Protein AF-A0ABD2Q684-F1 (afdb_monomer)

Organism: NCBI:txid1844966

Radius of gyration: 18.43 Å; Cα contacts (8 Å, |Δi|>4): 259; chains: 1; bounding box: 39×64×50 Å

Sequence (211 aa):
MNNAVFLYSDKLNGLIRTACQRSLEFHFPEFEEQMNAIQLSMIKLCSSRLSKPAGKPIPGDIFISKHSNLVDLTPGFDFINVIFHVVVDEESPDSWTKMTSLNCSIPPYLMNALHVILRLCFQYNITTISLPLFLTSGFHSKKMDSTTRLKKAEMIIKAIKGILTELTTWKGEVLNTIQFLVPSEMDTEELKELSSLVPKCFQIISHCPFD

Foldseek 3Di:
DAEEEEDADPVCLVVVLVLQVVDPDPPDDHPVVQVVVVQVVQQVVVVVPPDDDHSDDDALDKDKDAGAWSCPSDPPDTGHGMYIYGDFDPPDCPGLQNDALVRDDDDPSNLNSLLVVVVVCQVVLVQEYEYALQSHDPPVPPPHDLSRSLSSNLNSLLSNLVSVVVVCVPPHDRHHYYHHDDDPPDDPVSVVSSVVSNCVNNDDPPPDDDD

Nearest PDB structures (foldseek):
  2fiq-assembly3_A  TM=4.735E-01  e=4.376E-01  Escherichia coli O157:H7
  8xks-assembly1_D  TM=4.992E-01  e=7.973E-01  Chlamydomonas reinhardtii
  1xlm-assembly1_A  TM=6.422E-01  e=2.211E+00  Arthrobacter sp. NRRL B3728
  4cr3-assembly1_J  TM=5.278E-01  e=1.638E+00  Saccharomyces cerevisiae
  6pdw-assembly1_C  TM=3.693E-01  e=6.911E+00  Thermochaetoides thermophila

Mean predicted aligned error: 10.44 Å

InterPro domains:
  IPR019311 Ferry endosomal RAB5 effector complex subunit 3 [PF10154] (18-205)
  IPR019311 Ferry endosomal RAB5 effector complex subunit 3 [PTHR16525] (17-205)

Structure (mmCIF, N/CA/C/O backbone):
data_AF-A0ABD2Q684-F1
#
_entry.id   AF-A0ABD2Q684-F1
#
loop_
_atom_site.group_PDB
_atom_site.id
_atom_site.type_symbol
_atom_site.label_atom_id
_atom_site.label_alt_id
_atom_site.label_comp_id
_atom_site.label_asym_id
_atom_site.label_entity_id
_atom_site.label_seq_id
_atom_site.pdbx_PDB_ins_code
_atom_site.Cartn_x
_atom_site.Cartn_y
_atom_site.Cartn_z
_atom_site.occupancy
_atom_site.B_iso_or_equiv
_atom_site.auth_seq_id
_atom_site.auth_comp_id
_atom_site.auth_asym_id
_atom_site.auth_atom_id
_atom_site.pdbx_PDB_model_num
ATOM 1 N N . MET A 1 1 ? -16.477 -7.176 7.453 1.00 40.00 1 MET A N 1
ATOM 2 C CA . MET A 1 1 ? -15.514 -6.064 7.312 1.00 40.00 1 MET A CA 1
ATOM 3 C C . MET A 1 1 ? -14.678 -6.384 6.094 1.00 40.00 1 MET A C 1
ATOM 5 O O . MET A 1 1 ? -14.197 -7.501 6.024 1.00 40.00 1 MET A O 1
ATOM 9 N N . ASN A 1 2 ? -14.607 -5.487 5.111 1.00 40.16 2 ASN A N 1
ATOM 10 C CA . ASN A 1 2 ? -13.838 -5.729 3.891 1.00 40.16 2 ASN A CA 1
ATOM 11 C C . ASN A 1 2 ? -12.432 -5.175 4.116 1.00 40.16 2 ASN A C 1
ATOM 13 O O . ASN A 1 2 ? -12.261 -3.954 4.111 1.00 40.16 2 ASN A O 1
ATOM 17 N N . ASN A 1 3 ? -11.464 -6.063 4.333 1.00 41.94 3 ASN A N 1
ATOM 18 C CA . ASN A 1 3 ? -10.080 -5.683 4.598 1.00 41.94 3 ASN A CA 1
ATOM 19 C C . ASN A 1 3 ? -9.223 -5.965 3.362 1.00 41.94 3 ASN A C 1
ATOM 21 O O . ASN A 1 3 ? -9.291 -7.058 2.784 1.00 41.94 3 ASN A O 1
ATOM 25 N N . ALA A 1 4 ? -8.432 -4.972 2.955 1.00 45.38 4 ALA A N 1
ATOM 26 C CA . ALA A 1 4 ? -7.503 -5.102 1.845 1.00 45.38 4 ALA A CA 1
ATOM 27 C C . ALA A 1 4 ? -6.057 -4.902 2.283 1.00 45.38 4 ALA A C 1
ATOM 29 O O . ALA A 1 4 ? -5.767 -4.000 3.062 1.00 45.38 4 ALA A O 1
ATOM 30 N N . VAL A 1 5 ? -5.145 -5.700 1.738 1.00 52.84 5 VAL A N 1
ATOM 31 C CA . VAL A 1 5 ? -3.709 -5.517 1.966 1.00 52.84 5 VAL A CA 1
ATOM 32 C C . VAL A 1 5 ? -3.027 -5.164 0.653 1.00 52.84 5 VAL A C 1
ATOM 34 O O . VAL A 1 5 ? -3.246 -5.797 -0.381 1.00 52.84 5 VAL A O 1
ATOM 37 N N . PHE A 1 6 ? -2.207 -4.121 0.691 1.00 52.91 6 PHE A N 1
ATOM 38 C CA . PHE A 1 6 ? -1.301 -3.771 -0.391 1.00 52.91 6 PHE A CA 1
ATOM 39 C C . PHE A 1 6 ? -0.076 -4.658 -0.297 1.00 52.91 6 PHE A C 1
ATOM 41 O O . PHE A 1 6 ? 0.690 -4.541 0.662 1.00 52.91 6 PHE A O 1
ATOM 48 N N . LEU A 1 7 ? 0.121 -5.534 -1.276 1.00 52.44 7 LEU A N 1
ATOM 49 C CA . LEU A 1 7 ? 1.262 -6.424 -1.266 1.00 52.44 7 LEU A CA 1
ATOM 50 C C . LEU A 1 7 ? 2.274 -6.063 -2.333 1.00 52.44 7 LEU A C 1
ATOM 52 O O . LEU A 1 7 ? 2.005 -5.876 -3.518 1.00 52.44 7 LEU A O 1
ATOM 56 N N . TYR A 1 8 ? 3.471 -5.948 -1.793 1.00 45.12 8 TYR A N 1
ATOM 57 C CA . TYR A 1 8 ? 4.713 -5.681 -2.446 1.00 45.12 8 TYR A CA 1
ATOM 58 C C . TYR A 1 8 ? 5.508 -6.999 -2.342 1.00 45.12 8 TYR A C 1
ATOM 60 O O . TYR A 1 8 ? 5.677 -7.505 -1.233 1.00 45.12 8 TYR A O 1
ATOM 68 N N . SER A 1 9 ? 6.051 -7.499 -3.462 1.00 47.34 9 SER A N 1
ATOM 69 C CA . SER A 1 9 ? 7.039 -8.601 -3.596 1.00 47.34 9 SER A CA 1
ATOM 70 C C . SER A 1 9 ? 6.558 -10.018 -3.925 1.00 47.34 9 SER A C 1
ATOM 72 O O . SER A 1 9 ? 5.691 -10.581 -3.260 1.00 47.34 9 SER A O 1
ATOM 74 N N . ASP A 1 10 ? 7.339 -10.667 -4.798 1.00 41.97 10 ASP A N 1
ATOM 75 C CA . ASP A 1 10 ? 7.359 -12.1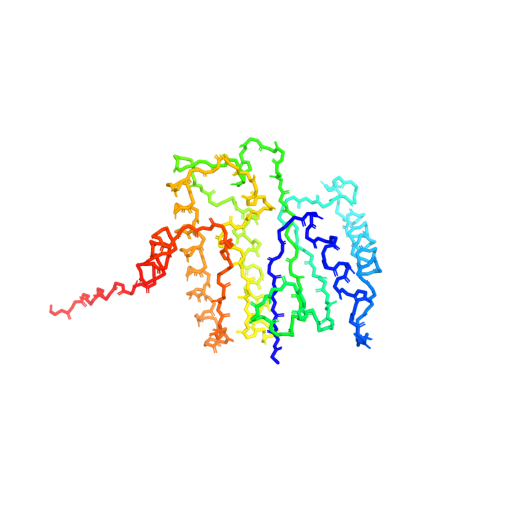11 -5.073 1.00 41.97 10 ASP A CA 1
ATOM 76 C C . ASP A 1 10 ? 7.546 -13.007 -3.836 1.00 41.97 10 ASP A C 1
ATOM 78 O O . ASP A 1 10 ? 7.055 -14.135 -3.814 1.00 41.97 10 ASP A O 1
ATOM 82 N N . LYS A 1 11 ? 8.230 -12.544 -2.778 1.00 42.19 11 LYS A N 1
ATOM 83 C CA . LYS A 1 11 ? 8.486 -13.376 -1.583 1.00 42.19 11 LYS A CA 1
ATOM 84 C C . LYS A 1 11 ? 7.237 -13.630 -0.747 1.00 42.19 11 LYS A C 1
ATOM 86 O O . LYS A 1 11 ? 7.104 -14.692 -0.141 1.00 42.19 11 LYS A O 1
ATOM 91 N N . LEU A 1 12 ? 6.319 -12.669 -0.718 1.00 49.62 12 LEU A N 1
ATOM 92 C CA . LEU A 1 12 ? 5.111 -12.774 0.088 1.00 49.62 12 LEU A CA 1
ATOM 93 C C . LEU A 1 12 ? 4.040 -13.626 -0.601 1.00 49.62 12 LEU A C 1
ATOM 95 O O . LEU A 1 12 ? 3.233 -14.240 0.087 1.00 49.62 12 LEU A O 1
ATOM 99 N N . ASN A 1 13 ? 4.104 -13.781 -1.929 1.00 58.38 13 ASN A N 1
ATOM 100 C CA . ASN A 1 13 ? 3.269 -14.733 -2.667 1.00 58.38 13 ASN A CA 1
ATOM 101 C C . ASN A 1 13 ? 3.421 -16.168 -2.137 1.00 58.38 13 ASN A C 1
ATOM 103 O O . ASN A 1 13 ? 2.433 -16.892 -2.047 1.00 58.38 13 ASN A O 1
ATOM 107 N N . GLY A 1 14 ? 4.626 -16.567 -1.709 1.00 57.75 14 GLY A N 1
ATOM 108 C CA . GLY A 1 14 ? 4.850 -17.872 -1.078 1.00 57.75 14 GLY A CA 1
ATOM 109 C C . GLY A 1 14 ? 4.166 -18.013 0.288 1.00 57.75 14 GLY A C 1
ATOM 110 O O . GLY A 1 14 ? 3.596 -19.063 0.596 1.00 57.75 14 GLY A O 1
ATOM 111 N N . LEU A 1 15 ? 4.164 -16.947 1.091 1.00 62.00 15 LEU A N 1
ATOM 112 C CA . LEU A 1 15 ? 3.477 -16.918 2.384 1.00 62.00 15 LEU A CA 1
ATOM 113 C C . LEU A 1 15 ? 1.955 -16.905 2.205 1.00 62.00 15 LEU A C 1
ATOM 115 O O . LEU A 1 15 ? 1.277 -17.696 2.852 1.00 62.00 15 LEU A O 1
ATOM 119 N N . ILE A 1 16 ? 1.429 -16.101 1.273 1.00 64.44 16 ILE A N 1
ATOM 120 C CA . ILE A 1 16 ? 0.005 -16.102 0.897 1.00 64.44 16 ILE A CA 1
ATOM 121 C C . ILE A 1 16 ? -0.409 -17.494 0.441 1.00 64.44 16 ILE A C 1
ATOM 123 O O . ILE A 1 16 ? -1.380 -18.028 0.955 1.00 64.44 16 ILE A O 1
ATOM 127 N N . ARG A 1 17 ? 0.363 -18.124 -0.452 1.00 64.12 17 ARG A N 1
ATOM 128 C CA . ARG A 1 17 ? 0.103 -19.492 -0.914 1.00 64.12 17 ARG A CA 1
ATOM 129 C C . ARG A 1 17 ? 0.016 -20.477 0.250 1.00 64.12 17 ARG A C 1
ATOM 131 O O . ARG A 1 17 ? -0.923 -21.264 0.313 1.00 64.12 17 ARG A O 1
ATOM 138 N N . THR A 1 18 ? 0.962 -20.401 1.183 1.00 65.25 18 THR A N 1
ATOM 139 C CA . THR A 1 18 ? 0.997 -21.273 2.366 1.00 65.25 18 THR A CA 1
ATOM 140 C C . THR A 1 18 ? -0.195 -21.015 3.294 1.00 65.25 18 THR A C 1
ATOM 142 O O . THR A 1 18 ? -0.792 -21.958 3.806 1.00 65.25 18 THR A O 1
ATOM 145 N N . ALA A 1 19 ? -0.574 -19.752 3.495 1.00 65.94 19 ALA A N 1
ATOM 146 C CA . ALA A 1 19 ? -1.707 -19.369 4.332 1.00 65.94 19 ALA A CA 1
ATOM 147 C C . ALA A 1 19 ? -3.058 -19.742 3.695 1.00 65.94 19 ALA A C 1
ATOM 149 O O . ALA A 1 19 ? -3.935 -20.251 4.388 1.00 65.94 19 ALA A O 1
ATOM 150 N N . CYS A 1 20 ? -3.214 -19.583 2.376 1.00 63.44 20 CYS A N 1
ATOM 151 C CA . CYS A 1 20 ? -4.396 -20.028 1.634 1.00 63.44 20 CYS A CA 1
ATOM 152 C C . CYS A 1 20 ? -4.616 -21.539 1.770 1.00 63.44 20 CYS A C 1
ATOM 154 O O . CYS A 1 20 ? -5.744 -21.967 1.978 1.00 63.44 20 CYS A O 1
ATOM 156 N N . GLN A 1 21 ? -3.547 -22.342 1.710 1.00 65.94 21 GLN A N 1
ATOM 157 C CA . GLN A 1 21 ? -3.618 -23.804 1.866 1.00 65.94 21 GLN A CA 1
ATOM 158 C C . GLN A 1 21 ? -4.034 -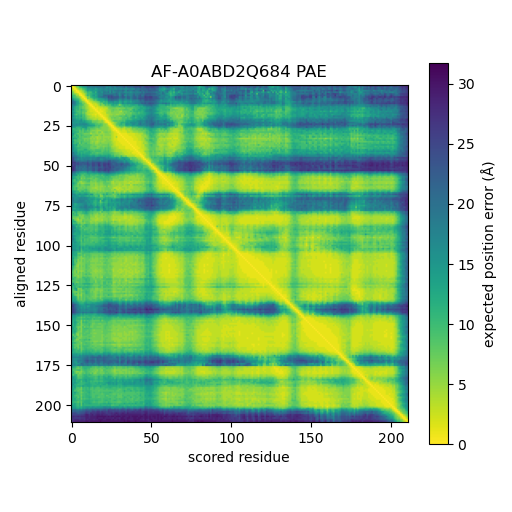24.258 3.272 1.00 65.94 21 GLN A C 1
ATOM 160 O O . GLN A 1 21 ? -4.450 -25.400 3.450 1.00 65.94 21 GLN A O 1
ATOM 165 N N . ARG A 1 22 ? -3.902 -23.386 4.277 1.00 64.12 22 ARG A N 1
ATOM 166 C CA . ARG A 1 22 ? -4.313 -23.655 5.662 1.00 64.12 22 ARG A CA 1
ATOM 167 C C . ARG A 1 22 ? -5.744 -23.210 5.958 1.00 64.12 22 ARG A C 1
ATOM 169 O O . ARG A 1 22 ? -6.281 -23.588 6.997 1.00 64.12 22 ARG A O 1
ATOM 176 N N . SER A 1 23 ? -6.352 -22.411 5.079 1.00 62.97 23 SER A N 1
ATOM 177 C CA . SER A 1 23 ? -7.737 -21.978 5.240 1.00 62.97 23 SER A CA 1
ATOM 178 C C . SER A 1 23 ? -8.685 -23.138 4.938 1.00 62.97 23 SER A C 1
ATOM 180 O O . SER A 1 23 ? -8.512 -23.858 3.959 1.00 62.97 23 SER A O 1
ATOM 182 N N . LEU A 1 24 ? -9.692 -23.325 5.791 1.00 60.25 24 LEU A N 1
ATOM 183 C CA . LEU A 1 24 ? -10.722 -24.360 5.630 1.00 60.25 24 LEU A CA 1
ATOM 184 C C . LEU A 1 24 ? -11.945 -23.855 4.848 1.00 60.25 24 LEU A C 1
ATOM 186 O O . LEU A 1 24 ? -12.899 -24.602 4.639 1.00 60.25 24 LEU A O 1
ATOM 190 N N . GLU A 1 25 ? -11.938 -22.586 4.442 1.00 59.00 25 GLU A N 1
ATOM 191 C CA . GLU A 1 25 ? -13.067 -21.919 3.809 1.00 59.00 25 GLU A CA 1
ATOM 192 C C . GLU A 1 25 ? -12.672 -21.448 2.404 1.00 59.00 25 GLU A C 1
ATOM 194 O O . GLU A 1 25 ? -11.780 -20.617 2.242 1.00 59.00 25 GLU A O 1
ATOM 199 N N . PHE A 1 26 ? -13.336 -21.986 1.378 1.00 63.12 26 PHE A N 1
ATOM 200 C CA . PHE A 1 26 ? -12.992 -21.771 -0.030 1.00 63.12 26 PHE A CA 1
ATOM 201 C C . PHE A 1 26 ? -14.113 -21.016 -0.761 1.00 63.12 26 PHE A C 1
ATOM 203 O O . PHE A 1 26 ? -14.843 -21.599 -1.559 1.00 63.12 26 PHE A O 1
ATOM 210 N N . HIS A 1 27 ? -14.279 -19.712 -0.501 1.00 70.06 27 HIS A N 1
ATOM 211 C CA . HIS A 1 27 ? -15.226 -18.891 -1.287 1.00 70.06 27 HIS A CA 1
ATOM 212 C C . HIS A 1 27 ? -14.626 -18.372 -2.598 1.00 70.06 27 HIS A C 1
ATOM 214 O O . HIS A 1 27 ? -15.355 -17.868 -3.454 1.00 70.06 27 HIS A O 1
ATOM 220 N N . PHE A 1 28 ? -13.305 -18.473 -2.766 1.00 74.81 28 PHE A N 1
ATOM 221 C CA . PHE A 1 28 ? -12.584 -18.003 -3.947 1.00 74.81 28 PHE A CA 1
ATOM 222 C C . PHE A 1 28 ? -11.729 -19.121 -4.560 1.00 74.81 28 PHE A C 1
ATOM 224 O O . PHE A 1 28 ? -11.284 -20.001 -3.822 1.00 74.81 28 PHE A O 1
ATOM 231 N N . PRO A 1 29 ? -11.474 -19.076 -5.885 1.00 73.38 29 PRO A N 1
ATOM 232 C CA . PRO A 1 29 ? -10.551 -19.996 -6.552 1.00 73.38 29 PRO A CA 1
ATOM 233 C C . PRO A 1 29 ? -9.158 -19.971 -5.919 1.00 73.38 29 PRO A C 1
ATOM 235 O O . PRO A 1 29 ? -8.768 -18.966 -5.316 1.00 73.38 29 PRO A O 1
ATOM 238 N N . GLU A 1 30 ? -8.377 -21.035 -6.097 1.00 74.44 30 GLU A N 1
ATOM 239 C CA . GLU A 1 30 ? -7.016 -21.084 -5.560 1.00 74.44 30 GLU A CA 1
ATOM 240 C C . GLU A 1 30 ? -6.144 -19.942 -6.106 1.00 74.44 30 GLU A C 1
ATOM 242 O O . GLU A 1 30 ? -6.347 -19.442 -7.216 1.00 74.44 30 GLU A O 1
ATOM 247 N N . PHE A 1 31 ? -5.137 -19.523 -5.334 1.00 74.44 31 PHE A N 1
ATOM 248 C CA . PHE A 1 31 ? -4.256 -18.415 -5.719 1.00 74.44 31 PHE A CA 1
ATOM 249 C C . PHE A 1 31 ? -3.600 -18.625 -7.095 1.00 74.44 31 PHE A C 1
ATOM 251 O O . PHE A 1 31 ? -3.541 -17.693 -7.895 1.00 74.44 31 PHE A O 1
ATOM 258 N N . GLU A 1 32 ? -3.162 -19.851 -7.396 1.00 75.19 32 GLU A N 1
ATOM 259 C CA . GLU A 1 32 ? -2.563 -20.203 -8.691 1.00 75.19 32 GLU A CA 1
ATOM 260 C C . GLU A 1 32 ? -3.569 -20.077 -9.842 1.00 75.19 32 GLU A C 1
ATOM 262 O O . GLU A 1 32 ? -3.246 -19.547 -10.903 1.00 75.19 32 GLU A O 1
ATOM 267 N N . GLU A 1 33 ? -4.819 -20.492 -9.630 1.00 79.62 33 GLU A N 1
ATOM 268 C CA . GLU A 1 33 ? -5.883 -20.343 -10.625 1.00 79.62 33 GLU A CA 1
ATOM 269 C C . GLU A 1 33 ? -6.206 -18.871 -10.883 1.00 79.62 33 GLU A C 1
ATOM 271 O O . GLU A 1 33 ? -6.338 -18.456 -12.037 1.00 79.62 33 GLU A O 1
ATOM 276 N N . GLN A 1 34 ? -6.269 -18.057 -9.823 1.00 82.06 34 GLN A N 1
ATOM 277 C CA . GLN A 1 34 ? -6.446 -16.612 -9.949 1.00 82.06 34 GLN A CA 1
ATOM 278 C C . GLN A 1 34 ? -5.285 -15.982 -10.727 1.00 82.06 34 GLN A C 1
ATOM 280 O O . GLN A 1 34 ? -5.523 -15.182 -11.632 1.00 82.06 34 GLN A O 1
ATOM 285 N N . MET A 1 35 ? -4.039 -16.367 -10.436 1.00 76.00 35 MET A N 1
ATOM 286 C CA . MET A 1 35 ? -2.867 -15.829 -11.128 1.00 76.00 35 MET A CA 1
ATOM 287 C C . MET A 1 35 ? -2.828 -16.240 -12.604 1.00 76.00 35 MET A C 1
ATOM 289 O O . MET A 1 35 ? -2.591 -15.398 -13.472 1.00 76.00 35 MET A O 1
ATOM 293 N N . ASN A 1 36 ? -3.161 -17.494 -12.912 1.00 79.25 36 ASN A N 1
ATOM 294 C CA . ASN A 1 36 ? -3.297 -17.976 -14.286 1.00 79.25 36 ASN A CA 1
ATOM 295 C C . ASN A 1 36 ? -4.400 -17.216 -15.039 1.00 79.25 36 ASN A C 1
ATOM 297 O O . ASN A 1 36 ? -4.197 -16.777 -16.172 1.00 79.25 36 ASN A O 1
ATOM 301 N N . ALA A 1 37 ? -5.557 -16.990 -14.411 1.00 81.06 37 ALA A N 1
ATOM 302 C CA . ALA A 1 37 ? -6.641 -16.208 -15.003 1.00 81.06 37 ALA A CA 1
ATOM 303 C C . ALA A 1 37 ? -6.230 -14.747 -15.265 1.00 81.06 37 ALA A C 1
ATOM 305 O O . ALA A 1 37 ? -6.577 -14.179 -16.308 1.00 81.06 37 ALA A O 1
ATOM 306 N N . ILE A 1 38 ? -5.456 -14.149 -14.354 1.00 79.19 38 ILE A N 1
ATOM 307 C CA . ILE A 1 38 ? -4.891 -12.805 -14.507 1.00 79.19 38 ILE A CA 1
ATOM 308 C C . ILE A 1 38 ? -3.912 -12.773 -15.688 1.00 79.19 38 ILE A C 1
ATOM 310 O O . ILE A 1 38 ? -4.047 -11.916 -16.562 1.00 79.19 38 ILE A O 1
ATOM 314 N N . GLN A 1 39 ? -2.991 -13.735 -15.784 1.00 74.25 39 GLN A N 1
ATOM 315 C CA . GLN A 1 39 ? -2.048 -13.847 -16.903 1.00 74.25 39 GLN A CA 1
ATOM 316 C C . GLN A 1 39 ? -2.760 -14.011 -18.250 1.00 74.25 39 GLN A C 1
ATOM 318 O O . GLN A 1 39 ? -2.463 -13.293 -19.206 1.00 74.25 39 GLN A O 1
ATOM 323 N N . LEU A 1 40 ? -3.760 -14.890 -18.327 1.00 76.69 40 LEU A N 1
ATOM 324 C CA . LEU A 1 40 ? -4.558 -15.078 -19.540 1.00 76.69 40 LEU A CA 1
ATOM 325 C C . LEU A 1 40 ? -5.315 -13.804 -19.931 1.00 76.69 40 LEU A C 1
ATOM 327 O O . LEU A 1 40 ? -5.395 -13.462 -21.114 1.00 76.69 40 LEU A O 1
ATOM 331 N N . SER A 1 41 ? -5.843 -13.074 -18.949 1.00 76.62 41 SER A N 1
ATOM 332 C CA . SER A 1 41 ? -6.509 -11.789 -19.178 1.00 76.62 41 SER A CA 1
ATOM 333 C C . SER A 1 41 ? -5.527 -10.734 -19.694 1.00 76.62 41 SER A C 1
ATOM 335 O O . SER A 1 41 ? -5.846 -10.017 -20.642 1.00 76.62 41 SER A O 1
ATOM 337 N N . MET A 1 42 ? -4.306 -10.683 -19.154 1.00 70.75 42 MET A N 1
ATOM 338 C CA . MET A 1 42 ? -3.246 -9.799 -19.651 1.00 70.75 42 MET A CA 1
ATOM 339 C C . MET A 1 42 ? -2.866 -10.101 -21.101 1.00 70.75 42 MET A C 1
ATOM 341 O O . MET A 1 42 ? -2.726 -9.172 -21.895 1.00 70.75 42 MET A O 1
ATOM 345 N N . ILE A 1 43 ? -2.737 -11.378 -21.472 1.00 69.62 43 ILE A N 1
ATOM 346 C CA . ILE A 1 43 ? -2.409 -11.794 -22.845 1.00 69.62 43 ILE A CA 1
ATOM 347 C C . ILE A 1 43 ? -3.512 -11.358 -23.822 1.00 69.62 43 ILE A C 1
ATOM 349 O O . ILE A 1 43 ? -3.215 -10.801 -24.883 1.00 69.62 43 ILE A O 1
ATOM 353 N N . LYS A 1 44 ? -4.788 -11.534 -23.450 1.00 69.25 44 LYS A N 1
ATOM 354 C CA . LYS A 1 44 ? -5.946 -11.071 -24.240 1.00 69.25 44 LYS A CA 1
ATOM 355 C C . LYS A 1 44 ? -5.987 -9.544 -24.383 1.00 69.25 44 LYS A C 1
ATOM 357 O O . LYS A 1 44 ? -6.281 -9.015 -25.451 1.00 69.25 44 LYS A O 1
ATOM 362 N N . LEU A 1 45 ? -5.660 -8.813 -23.320 1.00 64.75 45 LEU A N 1
ATOM 363 C CA . LEU A 1 45 ? -5.624 -7.348 -23.346 1.00 64.75 45 LEU A CA 1
ATOM 364 C C . LEU A 1 45 ? -4.409 -6.802 -24.113 1.00 64.75 45 LEU A C 1
ATOM 366 O O . LEU A 1 45 ? -4.517 -5.765 -24.759 1.00 64.75 45 LEU A O 1
ATOM 370 N N . CYS A 1 46 ? -3.267 -7.492 -24.103 1.00 58.78 46 CYS A N 1
ATOM 371 C CA . CYS A 1 46 ? -2.090 -7.095 -24.882 1.00 58.78 46 CYS A CA 1
ATOM 372 C C . CYS A 1 46 ? -2.255 -7.377 -26.377 1.00 58.78 46 CYS A C 1
ATOM 374 O O . CYS A 1 46 ? -1.817 -6.574 -27.189 1.00 58.78 46 CYS A O 1
ATOM 376 N N . SER A 1 47 ? -2.946 -8.453 -26.762 1.00 56.56 47 SER A N 1
ATOM 377 C CA . SER A 1 47 ? -3.222 -8.750 -28.179 1.00 56.56 47 SER A CA 1
ATOM 378 C C . SER A 1 47 ? -4.125 -7.706 -28.859 1.00 56.56 47 SER A C 1
ATOM 380 O O . SER A 1 47 ? -4.102 -7.590 -30.080 1.00 56.56 47 SER A O 1
ATOM 382 N N . SER A 1 48 ? -4.855 -6.892 -28.086 1.00 57.16 48 SER A N 1
ATOM 383 C CA . SER A 1 48 ? -5.638 -5.748 -28.589 1.00 57.16 48 SER A CA 1
ATOM 384 C C . SER A 1 48 ? -4.898 -4.402 -28.554 1.00 57.16 48 SER A C 1
ATOM 386 O O . SER A 1 48 ? -5.337 -3.449 -29.195 1.00 57.16 48 SER A O 1
ATOM 388 N N . ARG A 1 49 ? -3.767 -4.297 -27.840 1.00 54.31 49 ARG A N 1
ATOM 389 C CA . ARG A 1 49 ? -2.953 -3.074 -27.747 1.00 54.31 49 ARG A CA 1
ATOM 390 C C . ARG A 1 49 ? -1.625 -3.298 -28.468 1.00 54.31 49 ARG A C 1
ATOM 392 O O . ARG A 1 49 ? -0.723 -3.905 -27.903 1.00 54.31 49 ARG A O 1
ATOM 399 N N . LEU A 1 50 ? -1.482 -2.748 -29.677 1.00 52.09 50 LEU A N 1
ATOM 400 C CA . LEU A 1 50 ? -0.314 -2.884 -30.574 1.00 52.09 50 LEU A CA 1
ATOM 401 C C . LEU A 1 50 ? 1.063 -2.443 -30.001 1.00 52.09 50 LEU A C 1
ATOM 403 O O . LEU A 1 50 ? 2.035 -2.396 -30.749 1.00 52.09 50 LEU A O 1
ATOM 407 N N . SER A 1 51 ? 1.189 -2.107 -28.713 1.00 53.06 51 SER A N 1
ATOM 408 C CA . SER A 1 51 ? 2.390 -1.476 -28.143 1.00 53.06 51 SER A CA 1
ATOM 409 C C . SER A 1 51 ? 2.922 -2.064 -26.828 1.00 53.06 51 SER A C 1
ATOM 411 O O . SER A 1 51 ? 3.952 -1.587 -26.354 1.00 53.06 51 SER A O 1
ATOM 413 N N . LYS A 1 52 ? 2.290 -3.083 -26.220 1.00 53.94 52 LYS A N 1
ATOM 414 C CA . LYS A 1 52 ? 2.846 -3.735 -25.012 1.00 53.94 52 LYS A CA 1
ATOM 415 C C . LYS A 1 52 ? 3.673 -4.980 -25.393 1.00 53.94 52 LYS A C 1
ATOM 417 O O . LYS A 1 52 ? 3.177 -5.804 -26.162 1.00 53.94 52 LYS A O 1
ATOM 422 N N . PRO A 1 53 ? 4.901 -5.162 -24.860 1.00 50.25 53 PRO A N 1
ATOM 423 C CA . PRO A 1 53 ? 5.662 -6.393 -25.060 1.00 50.25 53 PRO A CA 1
ATOM 424 C C . PRO A 1 53 ? 4.863 -7.584 -24.513 1.00 50.25 53 PRO A C 1
ATOM 426 O O . PRO A 1 53 ? 4.290 -7.520 -23.426 1.00 50.25 53 PRO A O 1
ATOM 429 N N . ALA A 1 54 ? 4.782 -8.643 -25.316 1.00 56.22 54 ALA A N 1
ATOM 430 C CA . ALA A 1 54 ? 3.863 -9.767 -25.164 1.00 56.22 54 ALA A CA 1
ATOM 431 C C . ALA A 1 54 ? 3.714 -10.277 -23.715 1.00 56.22 54 ALA A C 1
ATOM 433 O O . ALA A 1 54 ? 4.628 -10.883 -23.161 1.00 56.22 54 ALA A O 1
ATOM 434 N N . GLY A 1 55 ? 2.534 -10.057 -23.126 1.00 58.78 55 GLY A N 1
ATOM 435 C CA . GLY A 1 55 ? 2.050 -10.779 -21.944 1.00 58.78 55 GLY A CA 1
ATOM 436 C C . GLY A 1 55 ? 2.811 -10.563 -20.632 1.00 58.78 55 GLY A C 1
ATOM 437 O O . GLY A 1 55 ? 2.517 -11.272 -19.672 1.00 58.78 55 GLY A O 1
ATOM 438 N N . LYS A 1 56 ? 3.762 -9.622 -20.561 1.00 66.75 56 LYS A N 1
ATOM 439 C CA . LYS A 1 56 ? 4.503 -9.343 -19.324 1.00 66.75 56 LYS A CA 1
ATOM 440 C C . LYS A 1 56 ? 3.904 -8.157 -18.559 1.00 66.75 56 LYS A C 1
ATOM 442 O O . LYS A 1 56 ? 3.595 -7.141 -19.186 1.00 66.75 56 LYS A O 1
ATOM 447 N N . PRO A 1 57 ? 3.770 -8.265 -17.225 1.00 72.62 57 PRO A N 1
ATOM 448 C CA . PRO A 1 57 ? 3.384 -7.137 -16.388 1.00 72.62 57 PRO A CA 1
ATOM 449 C C . PRO A 1 57 ? 4.418 -6.013 -16.507 1.00 72.62 57 PRO A C 1
ATOM 451 O O . PRO A 1 57 ? 5.621 -6.276 -16.484 1.00 72.62 57 PRO A O 1
ATOM 454 N N . ILE A 1 58 ? 3.954 -4.768 -16.636 1.00 79.06 58 ILE A N 1
ATOM 455 C CA . ILE A 1 58 ? 4.825 -3.585 -16.620 1.00 79.06 58 ILE A CA 1
ATOM 456 C C . ILE A 1 58 ? 4.684 -2.826 -15.295 1.00 79.06 58 ILE A C 1
ATOM 458 O O . ILE A 1 58 ? 3.628 -2.905 -14.665 1.00 79.06 58 ILE A O 1
ATOM 462 N N . PRO A 1 59 ? 5.705 -2.064 -14.867 1.00 81.19 59 PRO A N 1
ATOM 463 C CA . PRO A 1 59 ? 5.627 -1.267 -13.646 1.00 81.19 59 PRO A CA 1
ATOM 464 C C . PRO A 1 59 ? 4.400 -0.349 -13.632 1.00 81.19 59 PRO A C 1
ATOM 466 O O . PRO A 1 59 ? 4.136 0.368 -14.598 1.00 81.19 59 PRO A O 1
ATOM 469 N N . GLY A 1 60 ? 3.651 -0.381 -12.531 1.00 78.19 60 GLY A N 1
ATOM 470 C CA . GLY A 1 60 ? 2.380 0.325 -12.367 1.00 78.19 60 GLY A CA 1
ATOM 471 C C . GLY A 1 60 ? 1.132 -0.472 -12.750 1.00 78.19 60 GLY A C 1
ATOM 472 O O . GLY A 1 60 ? 0.036 -0.023 -12.418 1.00 78.19 60 GLY A O 1
ATOM 473 N N . ASP A 1 61 ? 1.257 -1.638 -13.398 1.00 82.31 61 ASP A N 1
ATOM 474 C CA . ASP A 1 61 ? 0.122 -2.556 -13.536 1.00 82.31 61 ASP A CA 1
ATOM 475 C C . ASP A 1 61 ? -0.298 -3.059 -12.134 1.00 82.31 61 ASP A C 1
ATOM 477 O O . ASP A 1 61 ? 0.538 -3.278 -11.249 1.00 82.31 61 ASP A O 1
ATOM 481 N N . ILE A 1 62 ? -1.610 -3.209 -11.924 1.00 84.88 62 ILE A N 1
ATOM 482 C CA . ILE A 1 62 ? -2.210 -3.603 -10.642 1.00 84.88 62 ILE A CA 1
ATOM 483 C C . ILE A 1 62 ? -3.045 -4.860 -10.857 1.00 84.88 62 ILE A C 1
ATOM 485 O O . ILE A 1 62 ? -3.888 -4.902 -11.757 1.00 84.88 62 ILE A O 1
ATOM 489 N N . PHE A 1 63 ? -2.865 -5.851 -9.990 1.00 83.44 63 PHE A N 1
ATOM 490 C CA . PHE A 1 63 ? -3.670 -7.067 -9.962 1.00 83.44 63 PHE A CA 1
ATOM 491 C C . PHE A 1 63 ? -4.388 -7.213 -8.634 1.00 83.44 63 PHE A C 1
ATOM 493 O O . PHE A 1 63 ? -3.953 -6.703 -7.605 1.00 83.44 63 PHE A O 1
ATOM 500 N N . ILE A 1 64 ? -5.507 -7.926 -8.663 1.00 83.38 64 ILE A N 1
ATOM 501 C CA . ILE A 1 64 ? -6.334 -8.147 -7.486 1.00 83.38 64 ILE A CA 1
ATOM 502 C C . ILE A 1 64 ? -6.516 -9.646 -7.327 1.00 83.38 64 ILE A C 1
ATOM 504 O O . ILE A 1 64 ? -7.000 -10.306 -8.243 1.00 83.38 64 ILE A O 1
ATOM 508 N N . SER A 1 65 ? -6.163 -10.162 -6.157 1.00 80.50 65 SER A N 1
ATOM 509 C CA . SER A 1 65 ? -6.517 -11.524 -5.749 1.00 80.50 65 SER A CA 1
ATOM 510 C C . SER A 1 65 ? -7.455 -11.472 -4.552 1.00 80.50 65 SER A C 1
ATOM 512 O O . SER A 1 65 ? -7.321 -10.585 -3.705 1.00 80.50 65 SER A O 1
ATOM 514 N N . LYS A 1 66 ? -8.398 -12.405 -4.484 1.00 81.19 66 LYS A N 1
ATOM 515 C CA . LYS A 1 66 ? -9.401 -12.494 -3.422 1.00 81.19 66 LYS A CA 1
ATOM 516 C C . LYS A 1 66 ? -9.157 -13.725 -2.571 1.00 81.19 66 LYS A C 1
ATOM 518 O O . LYS A 1 66 ? -8.772 -14.764 -3.098 1.00 81.19 66 LYS A O 1
ATOM 523 N N . HIS A 1 67 ? -9.401 -13.599 -1.274 1.00 75.56 67 HIS A N 1
ATOM 524 C CA . HIS A 1 67 ? -9.060 -14.627 -0.300 1.00 75.56 67 HIS A CA 1
ATOM 525 C C . HIS A 1 67 ? -10.134 -14.766 0.770 1.00 75.56 67 HIS A C 1
ATOM 527 O O . HIS A 1 67 ? -10.802 -13.802 1.142 1.00 75.56 67 HIS A O 1
ATOM 533 N N . SER A 1 68 ? -10.295 -15.986 1.267 1.00 69.19 68 SER A N 1
ATOM 534 C CA . SER A 1 68 ? -11.157 -16.296 2.399 1.00 69.19 68 SER A CA 1
ATOM 535 C C . SER A 1 68 ? -10.268 -16.532 3.608 1.00 69.19 68 SER A C 1
ATOM 537 O O . SER A 1 68 ? -9.529 -17.514 3.657 1.00 69.19 68 SER A O 1
ATOM 539 N N . ASN A 1 69 ? -10.345 -15.622 4.578 1.00 61.06 69 ASN A N 1
ATOM 540 C CA . ASN A 1 69 ? -9.805 -15.840 5.915 1.00 61.06 69 ASN A CA 1
ATOM 541 C C . ASN A 1 69 ? -8.268 -15.996 5.989 1.00 61.06 69 ASN A C 1
ATOM 543 O O . ASN A 1 69 ? -7.754 -16.883 6.667 1.00 61.06 69 ASN A O 1
ATOM 547 N N . LEU A 1 70 ? -7.513 -15.110 5.326 1.00 65.44 70 LEU A N 1
ATOM 548 C CA . LEU A 1 70 ? -6.068 -14.969 5.561 1.00 65.44 70 LEU A CA 1
ATOM 549 C C . LEU A 1 70 ? -5.824 -14.320 6.937 1.00 65.44 70 LEU A C 1
ATOM 551 O O . LEU A 1 70 ? -5.560 -13.127 7.033 1.00 65.44 70 LEU A O 1
ATOM 555 N N . VAL A 1 71 ? -5.978 -15.106 8.001 1.00 56.97 71 VAL A N 1
ATOM 556 C CA . VAL A 1 71 ? -5.791 -14.685 9.406 1.00 56.97 71 VAL A CA 1
ATOM 557 C C . VAL A 1 71 ? -4.326 -14.820 9.842 1.00 56.97 71 VAL A C 1
ATOM 559 O O . VAL A 1 71 ? -3.860 -14.121 10.732 1.00 56.97 71 VAL A O 1
ATOM 562 N N . ASP A 1 72 ? -3.563 -15.686 9.172 1.00 55.00 72 ASP A N 1
ATOM 563 C CA . ASP A 1 72 ? -2.262 -16.171 9.659 1.00 55.00 72 ASP A CA 1
ATOM 564 C C . ASP A 1 72 ? -1.054 -15.325 9.196 1.00 55.00 72 ASP A C 1
ATOM 566 O O . ASP A 1 72 ? 0.087 -15.616 9.547 1.00 55.00 72 ASP A O 1
ATOM 570 N N . LEU A 1 73 ? -1.267 -14.296 8.364 1.00 53.88 73 LEU A N 1
ATOM 571 C CA . LEU A 1 73 ? -0.166 -13.548 7.733 1.00 53.88 73 LEU A CA 1
ATOM 572 C C . LEU A 1 73 ? 0.342 -12.358 8.550 1.00 53.88 73 LEU A C 1
ATOM 574 O O . LEU A 1 73 ? 1.483 -11.940 8.359 1.00 53.88 73 LEU A O 1
ATOM 578 N N . THR A 1 74 ? -0.468 -11.818 9.458 1.00 50.72 74 THR A N 1
ATOM 579 C CA . THR A 1 74 ? -0.081 -10.675 10.290 1.00 50.72 74 THR A CA 1
ATOM 580 C C . THR A 1 74 ? -0.836 -10.729 11.622 1.00 50.72 74 THR A C 1
ATOM 582 O O . THR A 1 74 ? -2.062 -10.605 11.615 1.00 50.72 74 THR A O 1
ATOM 585 N N . PRO A 1 75 ? -0.145 -10.891 12.768 1.00 48.09 75 PRO A N 1
ATOM 586 C CA . PRO A 1 75 ? -0.778 -10.870 14.085 1.00 48.09 75 PRO A CA 1
ATOM 587 C C . PRO A 1 75 ? -1.574 -9.573 14.280 1.00 48.09 75 PRO A C 1
ATOM 589 O O . PRO A 1 75 ? -1.024 -8.484 14.127 1.00 48.09 75 PRO A O 1
ATOM 592 N N . GLY A 1 76 ? -2.865 -9.689 14.599 1.00 52.72 76 GLY A N 1
ATOM 593 C CA . GLY A 1 76 ? -3.765 -8.544 14.787 1.00 52.72 76 GLY A CA 1
ATOM 594 C C . GLY A 1 76 ? -4.566 -8.118 13.549 1.00 52.72 76 GLY A C 1
ATOM 595 O O . GLY A 1 76 ? -5.275 -7.116 13.621 1.00 52.72 76 GLY A O 1
ATOM 596 N N . PHE A 1 77 ? -4.482 -8.855 12.436 1.00 53.91 77 PHE A N 1
ATOM 597 C CA . PHE A 1 77 ? -5.316 -8.628 11.254 1.00 53.91 77 PHE A CA 1
ATOM 598 C C . PHE A 1 77 ? -6.263 -9.804 11.048 1.00 53.91 77 PHE A C 1
ATOM 600 O O . PHE A 1 77 ? -5.861 -10.865 10.577 1.00 53.91 77 PHE A O 1
ATOM 607 N N . ASP A 1 78 ? -7.539 -9.587 11.347 1.00 54.66 78 ASP A N 1
ATOM 608 C CA . ASP A 1 78 ? -8.573 -10.575 11.076 1.00 54.66 78 ASP A CA 1
ATOM 609 C C . ASP A 1 78 ? -9.173 -10.344 9.673 1.00 54.66 78 ASP A C 1
ATOM 611 O O . ASP A 1 78 ? -9.415 -9.209 9.257 1.00 54.66 78 ASP A O 1
ATOM 615 N N . PHE A 1 79 ? -9.446 -11.425 8.937 1.00 63.75 79 PHE A N 1
ATOM 616 C CA . PHE A 1 79 ? -10.264 -11.437 7.711 1.00 63.75 79 PHE A CA 1
ATOM 617 C C . PHE A 1 79 ? -9.766 -10.576 6.527 1.00 63.75 79 PHE A C 1
ATOM 619 O O . PHE A 1 79 ? -10.503 -9.732 6.018 1.00 63.75 79 PHE A O 1
ATOM 626 N N . ILE A 1 80 ? -8.548 -10.797 6.014 1.00 72.25 80 ILE A N 1
ATOM 627 C CA . ILE A 1 80 ? -8.147 -10.202 4.720 1.00 72.25 80 ILE A CA 1
ATOM 628 C C . ILE A 1 80 ? -8.947 -10.860 3.587 1.00 72.25 80 ILE A C 1
ATOM 630 O O . ILE A 1 80 ? -8.867 -12.075 3.388 1.00 72.25 80 ILE A O 1
ATOM 634 N N . ASN A 1 81 ? -9.688 -10.050 2.823 1.00 76.25 81 ASN A N 1
ATOM 635 C CA . ASN A 1 81 ? -10.523 -10.526 1.716 1.00 76.25 81 ASN A CA 1
ATOM 636 C C . ASN A 1 81 ? -9.948 -10.213 0.337 1.00 76.25 81 ASN A C 1
ATOM 638 O O . ASN A 1 81 ? -10.244 -10.910 -0.634 1.00 76.25 81 ASN A O 1
ATOM 642 N N . VAL A 1 82 ? -9.168 -9.138 0.231 1.00 80.50 82 VAL A N 1
ATOM 643 C CA . VAL A 1 82 ? -8.654 -8.633 -1.043 1.00 80.50 82 VAL A CA 1
ATOM 644 C C . VAL A 1 82 ? -7.188 -8.264 -0.893 1.00 80.50 82 VAL A C 1
ATOM 646 O O . VAL A 1 82 ? -6.776 -7.660 0.091 1.00 80.50 82 VAL A O 1
ATOM 649 N N . ILE A 1 83 ? -6.389 -8.606 -1.892 1.00 82.50 83 ILE A N 1
ATOM 650 C CA . ILE A 1 83 ? -4.989 -8.210 -1.969 1.00 82.50 83 ILE A CA 1
ATOM 651 C C . ILE A 1 83 ? -4.773 -7.473 -3.279 1.00 82.50 83 ILE A C 1
ATOM 653 O O . ILE A 1 83 ? -5.091 -8.004 -4.347 1.00 82.50 83 ILE A O 1
ATOM 657 N N . PHE A 1 84 ? -4.215 -6.269 -3.175 1.00 85.44 84 PHE A N 1
ATOM 658 C CA . PHE A 1 84 ? -3.755 -5.487 -4.314 1.00 85.44 84 PHE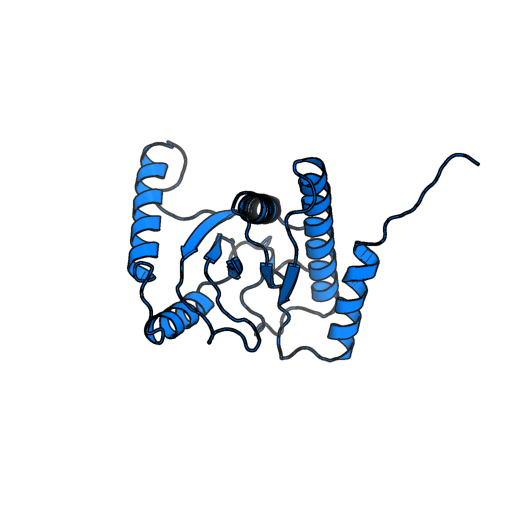 A CA 1
ATOM 659 C C . PHE A 1 84 ? -2.268 -5.751 -4.534 1.00 85.44 84 PHE A C 1
ATOM 661 O O . PHE A 1 84 ? -1.452 -5.468 -3.661 1.00 85.44 84 PHE A O 1
ATOM 668 N N . HIS A 1 85 ? -1.930 -6.270 -5.708 1.00 82.88 85 HIS A N 1
ATOM 669 C CA . HIS A 1 85 ? -0.561 -6.512 -6.150 1.00 82.88 85 HIS A CA 1
ATOM 670 C C . HIS A 1 85 ? -0.159 -5.405 -7.111 1.00 82.88 85 HIS A C 1
ATOM 672 O O . HIS A 1 85 ? -0.825 -5.220 -8.129 1.00 82.88 85 HIS A O 1
ATOM 678 N N . VAL A 1 86 ? 0.913 -4.677 -6.812 1.00 83.00 86 VAL A N 1
ATOM 679 C CA . VAL A 1 86 ? 1.444 -3.634 -7.703 1.00 83.00 86 VAL A CA 1
ATOM 680 C C . VAL A 1 86 ? 2.761 -4.101 -8.297 1.00 83.00 86 VAL A C 1
ATOM 682 O O . VAL A 1 86 ? 3.665 -4.516 -7.576 1.00 83.00 86 VAL A O 1
ATOM 685 N N . VAL A 1 87 ? 2.877 -4.003 -9.618 1.00 81.06 87 VAL A N 1
ATOM 686 C CA . VAL A 1 87 ? 4.114 -4.318 -10.332 1.00 81.06 87 VAL A CA 1
ATOM 687 C C . VAL A 1 87 ? 5.078 -3.154 -10.173 1.00 81.06 87 VAL A C 1
ATOM 689 O O . VAL A 1 87 ? 4.746 -2.009 -10.483 1.00 81.06 87 VAL A O 1
ATOM 692 N N . VAL A 1 88 ? 6.286 -3.445 -9.708 1.00 78.00 88 VAL A N 1
ATOM 693 C CA . VAL A 1 88 ? 7.347 -2.460 -9.492 1.00 78.00 88 VAL A CA 1
ATOM 694 C C . VAL A 1 88 ? 8.588 -2.926 -10.238 1.00 78.00 88 VAL A C 1
ATOM 696 O O . VAL A 1 88 ? 8.888 -4.116 -10.267 1.00 78.00 88 VAL A O 1
ATOM 699 N N . ASP A 1 89 ? 9.309 -1.988 -10.842 1.00 76.38 89 ASP A N 1
ATOM 700 C CA . ASP A 1 89 ? 10.641 -2.260 -11.372 1.00 76.38 89 ASP A CA 1
ATOM 701 C C . ASP A 1 89 ? 11.666 -2.101 -10.249 1.00 76.38 89 ASP A C 1
ATOM 703 O O . ASP A 1 89 ? 11.931 -0.987 -9.796 1.00 76.38 89 ASP A O 1
ATOM 707 N N . GLU A 1 90 ? 12.202 -3.217 -9.758 1.00 71.44 90 GLU A N 1
ATOM 708 C CA . GLU A 1 90 ? 13.277 -3.240 -8.759 1.00 71.44 90 GLU A CA 1
ATOM 709 C C . GLU A 1 90 ? 14.676 -3.179 -9.380 1.00 71.44 90 GLU A C 1
ATOM 711 O O . GLU A 1 90 ? 15.657 -2.869 -8.697 1.00 71.44 90 GLU A O 1
ATOM 716 N N . GLU A 1 91 ? 14.802 -3.480 -10.669 1.00 71.50 91 GLU A N 1
ATOM 717 C CA . GLU A 1 91 ? 16.091 -3.628 -11.336 1.00 71.50 91 GLU A CA 1
ATOM 718 C C . GLU A 1 91 ? 16.642 -2.287 -11.813 1.00 71.50 91 GLU A C 1
ATOM 720 O O . GLU A 1 91 ? 17.860 -2.082 -11.752 1.00 71.50 91 GLU A O 1
ATOM 725 N N . SER A 1 92 ? 15.780 -1.327 -12.157 1.00 73.12 92 SER A N 1
ATOM 726 C CA . SER A 1 92 ? 16.231 0.018 -12.521 1.00 73.12 92 SER A CA 1
ATOM 727 C C . SER A 1 92 ? 17.004 0.721 -11.395 1.00 73.12 92 SER A C 1
ATOM 729 O O . SER A 1 92 ? 16.764 0.482 -10.203 1.00 73.12 92 SER A O 1
ATOM 731 N N . PRO A 1 93 ? 17.977 1.586 -11.743 1.00 71.25 93 PRO A N 1
ATOM 732 C CA . PRO A 1 93 ? 18.694 2.414 -10.771 1.00 71.25 93 PRO A CA 1
ATOM 733 C C . PRO A 1 93 ? 17.769 3.433 -10.089 1.00 71.25 93 PRO A C 1
ATOM 735 O O . PRO A 1 93 ? 17.943 3.708 -8.905 1.00 71.25 93 PRO A O 1
ATOM 738 N N . ASP A 1 94 ? 16.743 3.902 -10.804 1.00 72.38 94 ASP A N 1
ATOM 739 C CA . ASP A 1 94 ? 15.731 4.851 -10.319 1.00 72.38 94 ASP A CA 1
ATOM 740 C C . ASP A 1 94 ? 14.558 4.168 -9.595 1.00 72.38 94 ASP A C 1
ATOM 742 O O . ASP A 1 94 ? 13.549 4.800 -9.274 1.00 72.38 94 ASP A O 1
ATOM 746 N N . SER A 1 95 ? 14.672 2.862 -9.331 1.00 76.44 95 SER A N 1
ATOM 747 C CA . SER A 1 95 ? 13.670 2.106 -8.589 1.00 76.44 95 SER A CA 1
ATOM 748 C C . SER A 1 95 ? 13.436 2.711 -7.210 1.00 76.44 95 SER A C 1
ATOM 750 O O . SER A 1 95 ? 14.386 2.969 -6.466 1.00 76.44 95 SER A O 1
ATOM 752 N N . TRP A 1 96 ? 12.163 2.808 -6.816 1.00 81.12 96 TRP A N 1
ATOM 753 C CA . TRP A 1 96 ? 11.736 3.253 -5.488 1.00 81.12 96 TRP A CA 1
ATOM 754 C C . TRP A 1 96 ? 12.514 2.581 -4.347 1.00 81.12 96 TRP A C 1
ATOM 756 O O . TRP A 1 96 ? 12.835 3.222 -3.346 1.00 81.12 96 TRP A O 1
ATOM 766 N N . THR A 1 97 ? 12.891 1.310 -4.499 1.00 74.75 97 THR A N 1
ATOM 767 C CA . THR A 1 97 ? 13.671 0.568 -3.494 1.00 74.75 97 THR A CA 1
ATOM 768 C C . THR A 1 97 ? 15.084 1.105 -3.292 1.00 74.75 97 THR A C 1
ATOM 770 O O . THR A 1 97 ? 15.575 1.104 -2.164 1.00 74.75 97 THR A O 1
ATOM 773 N N . LYS A 1 98 ? 15.719 1.608 -4.355 1.00 75.94 98 LYS A N 1
ATOM 774 C CA . LYS A 1 98 ? 17.108 2.092 -4.370 1.00 75.94 98 LYS A CA 1
ATOM 775 C C . LYS A 1 98 ? 17.227 3.592 -4.124 1.00 75.94 98 LYS A C 1
ATOM 777 O O . LYS A 1 98 ? 18.329 4.074 -3.877 1.00 75.94 98 LYS A O 1
ATOM 782 N N . MET A 1 99 ? 16.110 4.322 -4.156 1.00 77.50 99 MET A N 1
ATOM 783 C CA . MET A 1 99 ? 16.096 5.756 -3.866 1.00 77.50 99 MET A CA 1
ATOM 784 C C . MET A 1 99 ? 16.586 6.043 -2.445 1.00 77.50 99 MET A C 1
ATOM 786 O O . MET A 1 99 ? 16.213 5.350 -1.491 1.00 77.50 99 MET A O 1
ATOM 790 N N . THR A 1 100 ? 17.385 7.102 -2.338 1.00 79.38 100 THR A N 1
ATOM 791 C CA . THR A 1 100 ? 17.982 7.643 -1.111 1.00 79.38 100 THR A CA 1
ATOM 792 C C . THR A 1 100 ? 17.239 8.904 -0.677 1.00 79.38 100 THR A C 1
ATOM 794 O O . THR A 1 100 ? 16.439 9.451 -1.435 1.00 79.38 100 THR A O 1
ATOM 797 N N . SER A 1 101 ? 17.514 9.412 0.523 1.00 78.19 101 SER A N 1
ATOM 798 C CA . SER A 1 101 ? 16.914 10.653 1.028 1.00 78.19 101 SER A CA 1
ATOM 799 C C . SER A 1 101 ? 17.118 11.870 0.109 1.00 78.19 101 SER A C 1
ATOM 801 O O . SER A 1 101 ? 16.241 12.731 0.060 1.00 78.19 101 SER A O 1
ATOM 803 N N . LEU A 1 102 ? 18.216 11.925 -0.659 1.00 76.88 102 LEU A N 1
ATOM 804 C CA . LEU A 1 102 ? 18.568 13.053 -1.536 1.00 76.88 102 LEU A CA 1
ATOM 805 C C . LEU A 1 102 ? 17.741 13.122 -2.822 1.00 76.88 102 LEU A C 1
ATOM 807 O O . LEU A 1 102 ? 17.470 14.210 -3.322 1.00 76.88 102 LEU A O 1
ATOM 811 N N . ASN A 1 103 ? 17.358 11.971 -3.368 1.00 79.94 103 ASN A N 1
ATOM 812 C CA . ASN A 1 103 ? 16.592 11.881 -4.608 1.00 79.94 103 ASN A CA 1
ATOM 813 C C . ASN A 1 103 ? 15.182 11.329 -4.388 1.00 79.94 103 ASN A C 1
ATOM 815 O O . ASN A 1 103 ? 14.510 11.020 -5.362 1.00 79.94 103 ASN A O 1
ATOM 819 N N . CYS A 1 104 ? 14.732 11.224 -3.134 1.00 79.56 104 CYS A N 1
ATOM 820 C CA . CYS A 1 104 ? 13.462 10.620 -2.753 1.00 79.56 104 CYS A CA 1
ATOM 821 C C . CYS A 1 104 ? 12.276 11.352 -3.403 1.00 79.56 104 CYS A C 1
ATOM 823 O O . CYS A 1 104 ? 11.930 12.469 -3.021 1.00 79.56 104 CYS A O 1
ATOM 825 N N . SER A 1 105 ? 11.645 10.698 -4.376 1.00 84.44 105 SER A N 1
ATOM 826 C CA . SER A 1 105 ? 10.419 11.126 -5.042 1.00 84.44 105 SER A CA 1
ATOM 827 C C . SER A 1 105 ? 9.593 9.894 -5.383 1.00 84.44 105 SER A C 1
ATOM 829 O O . SER A 1 105 ? 10.143 8.913 -5.873 1.00 84.44 105 SER A O 1
ATOM 831 N N . ILE A 1 106 ? 8.290 9.897 -5.101 1.00 86.31 106 ILE A N 1
ATOM 832 C CA . ILE A 1 106 ? 7.461 8.725 -5.404 1.00 86.31 106 ILE A CA 1
ATOM 833 C C . ILE A 1 106 ? 7.326 8.637 -6.928 1.00 86.31 106 ILE A C 1
ATOM 835 O O . ILE A 1 106 ? 6.857 9.602 -7.540 1.00 86.31 106 ILE A O 1
ATOM 839 N N . PRO A 1 107 ? 7.696 7.508 -7.560 1.00 87.19 107 PRO A N 1
ATOM 840 C CA . PRO A 1 107 ? 7.568 7.372 -9.000 1.00 87.19 107 PRO A CA 1
ATOM 841 C C . PRO A 1 107 ? 6.114 7.565 -9.466 1.00 87.19 107 PRO A C 1
ATOM 843 O O . PRO A 1 107 ? 5.194 7.080 -8.796 1.00 87.19 107 PRO A O 1
ATOM 846 N N . PRO A 1 108 ? 5.871 8.196 -10.633 1.00 88.56 108 PRO A N 1
ATOM 847 C CA . PRO A 1 108 ? 4.515 8.462 -11.119 1.00 88.56 108 PRO A CA 1
ATOM 848 C C . PRO A 1 108 ? 3.633 7.212 -11.224 1.00 88.56 108 PRO A C 1
ATOM 850 O O . PRO A 1 108 ? 2.448 7.264 -10.899 1.00 88.56 108 PRO A O 1
ATOM 853 N N . TYR A 1 109 ? 4.207 6.070 -11.619 1.00 85.81 109 TYR A N 1
ATOM 8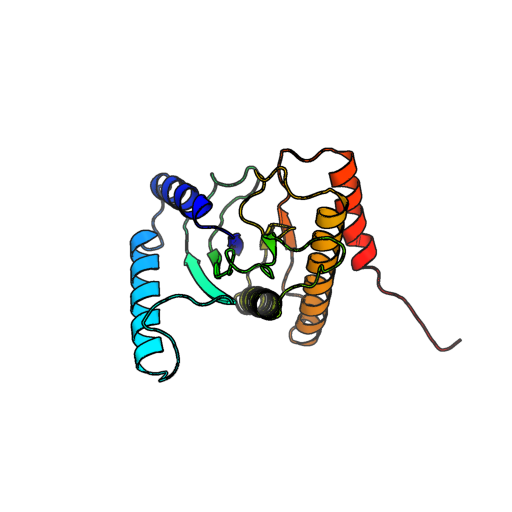54 C CA . TYR A 1 109 ? 3.472 4.806 -11.709 1.00 85.81 109 TYR A CA 1
ATOM 855 C C . TYR A 1 109 ? 2.964 4.329 -10.339 1.00 85.81 109 TYR A C 1
ATOM 857 O O . TYR A 1 109 ? 1.857 3.804 -10.244 1.00 85.81 109 TYR A O 1
ATOM 865 N N . LEU A 1 110 ? 3.741 4.550 -9.272 1.00 86.25 110 LEU A N 1
ATOM 866 C CA . LEU A 1 110 ? 3.396 4.139 -7.912 1.00 86.25 110 LEU A CA 1
ATOM 867 C C . LEU A 1 110 ? 2.357 5.086 -7.305 1.00 86.25 110 LEU A C 1
ATOM 869 O O . LEU A 1 110 ? 1.403 4.626 -6.684 1.00 86.25 110 LEU A O 1
ATOM 873 N N . MET A 1 111 ? 2.488 6.393 -7.560 1.00 89.31 111 MET A N 1
ATOM 874 C CA . MET A 1 111 ? 1.456 7.380 -7.223 1.00 89.31 111 MET A CA 1
ATOM 875 C C . MET A 1 111 ? 0.114 7.042 -7.877 1.00 89.31 111 MET A C 1
ATOM 877 O O . MET A 1 111 ? -0.916 7.023 -7.203 1.00 89.31 111 MET A O 1
ATOM 881 N N . ASN A 1 112 ? 0.125 6.726 -9.174 1.00 90.00 112 ASN A N 1
ATOM 882 C CA . ASN A 1 112 ? -1.078 6.325 -9.896 1.00 90.00 112 ASN A CA 1
ATOM 883 C C . ASN A 1 112 ? -1.668 5.024 -9.330 1.00 90.00 112 ASN A C 1
ATOM 885 O O . ASN A 1 112 ? -2.880 4.924 -9.159 1.00 90.00 112 ASN A O 1
ATOM 889 N N . ALA A 1 113 ? -0.825 4.047 -8.983 1.00 88.62 113 ALA A N 1
ATOM 890 C CA . ALA A 1 113 ? -1.288 2.807 -8.372 1.00 88.62 113 ALA A CA 1
ATOM 891 C C . ALA A 1 113 ? -1.974 3.040 -7.015 1.00 88.62 113 ALA A C 1
ATOM 893 O O . ALA A 1 113 ? -3.060 2.509 -6.784 1.00 88.62 113 ALA A O 1
ATOM 894 N N . LEU A 1 114 ? -1.395 3.882 -6.151 1.00 89.56 114 LEU A N 1
ATOM 895 C CA . LEU A 1 114 ? -2.008 4.275 -4.877 1.00 89.56 114 LEU A CA 1
ATOM 896 C C . LEU A 1 114 ? -3.366 4.955 -5.083 1.00 89.56 114 LEU A C 1
ATOM 898 O O . LEU A 1 114 ? -4.327 4.619 -4.391 1.00 89.56 114 LEU A O 1
ATOM 902 N N . HIS A 1 115 ? -3.460 5.875 -6.049 1.00 89.56 115 HIS A N 1
ATOM 903 C CA . HIS A 1 115 ? -4.708 6.575 -6.371 1.00 89.56 115 HIS A CA 1
ATOM 904 C C . HIS A 1 115 ? -5.799 5.602 -6.814 1.00 89.56 115 HIS A C 1
ATOM 906 O O . HIS A 1 115 ? -6.892 5.594 -6.246 1.00 89.56 115 HIS A O 1
ATOM 912 N N . VAL A 1 116 ? -5.476 4.709 -7.756 1.00 90.56 116 VAL A N 1
ATOM 913 C CA . VAL A 1 116 ? -6.404 3.683 -8.244 1.00 90.56 116 VAL A CA 1
ATOM 914 C C . VAL A 1 116 ? -6.854 2.768 -7.108 1.00 90.56 116 VAL A C 1
ATOM 916 O O . VAL A 1 116 ? -8.052 2.544 -6.963 1.00 90.56 116 VAL A O 1
ATOM 919 N N . ILE A 1 117 ? -5.938 2.269 -6.275 1.00 89.50 117 ILE A N 1
ATOM 920 C CA . ILE A 1 117 ? -6.275 1.356 -5.174 1.00 89.50 117 ILE A CA 1
ATOM 921 C C . ILE A 1 117 ? -7.199 2.031 -4.160 1.00 89.50 117 ILE A C 1
ATOM 923 O O . ILE A 1 117 ? -8.254 1.482 -3.848 1.00 89.50 117 ILE A O 1
ATOM 927 N N . LEU A 1 118 ? -6.859 3.235 -3.689 1.00 88.44 118 LEU A N 1
ATOM 928 C CA . LEU A 1 118 ? -7.691 3.959 -2.723 1.00 88.44 118 LEU A CA 1
ATOM 929 C C . LEU A 1 118 ? -9.063 4.310 -3.310 1.00 88.44 118 LEU A C 1
ATOM 931 O O . LEU A 1 118 ? -10.083 4.167 -2.631 1.00 88.44 118 LEU A O 1
ATOM 935 N N . ARG A 1 119 ? -9.118 4.673 -4.595 1.00 87.44 119 ARG A N 1
ATOM 936 C CA . ARG A 1 119 ? -10.379 4.889 -5.308 1.00 87.44 119 ARG A CA 1
ATOM 937 C C . ARG A 1 119 ? -11.213 3.610 -5.403 1.00 87.44 119 ARG A C 1
ATOM 939 O O . ARG A 1 119 ? -12.424 3.671 -5.202 1.00 87.44 119 ARG A O 1
ATOM 946 N N . LEU A 1 120 ? -10.601 2.456 -5.679 1.00 87.31 120 LEU A N 1
ATOM 947 C CA . LEU A 1 120 ? -11.302 1.167 -5.696 1.00 87.31 120 LEU A CA 1
ATOM 948 C C . LEU A 1 120 ? -11.813 0.806 -4.301 1.00 87.31 120 LEU A C 1
ATOM 950 O O . LEU A 1 120 ? -12.968 0.406 -4.172 1.00 87.31 120 LEU A O 1
ATOM 954 N N . CYS A 1 121 ? -11.012 1.006 -3.253 1.00 85.00 121 CYS A N 1
ATOM 955 C CA . CYS A 1 121 ? -11.460 0.806 -1.876 1.00 85.00 121 CYS A CA 1
ATOM 956 C C . CYS A 1 121 ? -12.726 1.612 -1.580 1.00 85.00 121 CYS A C 1
ATOM 958 O O . CYS A 1 121 ? -13.708 1.082 -1.069 1.00 85.00 121 CYS A O 1
ATOM 960 N N . PHE A 1 122 ? -12.738 2.867 -2.004 1.00 80.81 122 PHE A N 1
ATOM 961 C CA . PHE A 1 122 ? -13.860 3.774 -1.833 1.00 80.81 122 PHE A CA 1
ATOM 962 C C . PHE A 1 122 ? -15.084 3.436 -2.706 1.00 80.81 122 PHE A C 1
ATOM 964 O O . PHE A 1 122 ? -16.237 3.648 -2.317 1.00 80.81 122 PHE A O 1
ATOM 971 N N . GLN A 1 123 ? -14.856 2.894 -3.904 1.00 84.62 123 GLN A N 1
ATOM 972 C CA . GLN A 1 123 ? -15.909 2.443 -4.811 1.00 84.62 123 GLN A CA 1
ATOM 973 C C . GLN A 1 123 ? -16.591 1.166 -4.305 1.00 84.62 123 GLN A C 1
ATOM 975 O O . GLN A 1 123 ? -17.811 1.055 -4.409 1.00 84.62 123 GLN A O 1
ATOM 980 N N . TYR A 1 124 ? -15.817 0.236 -3.743 1.00 84.25 124 TYR A N 1
ATOM 981 C CA . TYR A 1 124 ? -16.282 -1.080 -3.296 1.00 84.25 124 TYR A CA 1
ATOM 982 C C . TYR A 1 124 ? -16.518 -1.174 -1.781 1.00 84.25 124 TYR A C 1
ATOM 984 O O . TYR A 1 124 ? -16.663 -2.277 -1.255 1.00 84.25 124 TYR A O 1
ATOM 992 N N . ASN A 1 125 ? -16.579 -0.036 -1.078 1.00 78.75 125 ASN A N 1
ATOM 993 C CA . ASN A 1 125 ? -16.802 0.043 0.371 1.00 78.75 125 ASN A CA 1
ATOM 994 C C . ASN A 1 125 ? -15.849 -0.876 1.165 1.00 78.75 125 ASN A C 1
ATOM 996 O O . ASN A 1 125 ? -16.253 -1.618 2.064 1.00 78.75 125 ASN A O 1
ATOM 1000 N N . ILE A 1 126 ? -14.570 -0.858 0.790 1.00 81.38 126 ILE A N 1
ATOM 1001 C CA . ILE A 1 126 ? -13.486 -1.449 1.570 1.00 81.38 126 ILE A CA 1
ATOM 1002 C C . ILE A 1 126 ? -13.180 -0.467 2.698 1.00 81.38 126 ILE A C 1
ATOM 1004 O O . ILE A 1 126 ? -12.684 0.633 2.459 1.00 81.38 126 ILE A O 1
ATOM 1008 N N . THR A 1 127 ? -13.530 -0.854 3.922 1.00 78.75 127 THR A N 1
ATOM 1009 C CA . THR A 1 127 ? -13.493 0.029 5.097 1.00 78.75 127 THR A CA 1
ATOM 1010 C C . THR A 1 127 ? -12.098 0.162 5.691 1.00 78.75 127 THR A C 1
ATOM 1012 O O . THR A 1 127 ? -11.799 1.190 6.301 1.00 78.75 127 THR A O 1
ATOM 1015 N N . THR A 1 128 ? -11.262 -0.862 5.495 1.00 82.38 128 THR A N 1
ATOM 1016 C CA . THR A 1 128 ? -9.916 -0.947 6.060 1.00 82.38 128 THR A CA 1
ATOM 1017 C C . THR A 1 128 ? -8.919 -1.359 4.987 1.00 82.38 128 THR A C 1
ATOM 1019 O O . THR A 1 128 ? -9.109 -2.372 4.308 1.00 82.38 128 THR A O 1
ATOM 1022 N N . ILE A 1 129 ? -7.835 -0.598 4.851 1.00 84.50 129 ILE A N 1
ATOM 1023 C CA . ILE A 1 129 ? -6.699 -0.969 4.004 1.00 84.50 129 ILE A CA 1
ATOM 1024 C C . ILE A 1 129 ? -5.397 -0.937 4.802 1.00 84.50 129 ILE A C 1
ATOM 1026 O O . ILE A 1 129 ? -5.101 0.038 5.494 1.00 84.50 129 ILE A O 1
ATOM 1030 N N . SER A 1 130 ? -4.607 -1.998 4.680 1.00 84.06 130 SER A N 1
ATOM 1031 C CA . SER A 1 130 ? -3.285 -2.124 5.285 1.00 84.06 130 SER A CA 1
ATOM 1032 C C . SER A 1 130 ? -2.206 -1.926 4.217 1.00 84.06 130 SER A C 1
ATOM 1034 O O . SER A 1 130 ? -2.195 -2.607 3.189 1.00 84.06 130 SER A O 1
ATOM 1036 N N . LEU A 1 131 ? -1.305 -0.971 4.445 1.00 83.69 131 LEU A N 1
ATOM 1037 C CA . LEU A 1 131 ? -0.277 -0.526 3.503 1.00 83.69 131 LEU A CA 1
ATOM 1038 C C . LEU A 1 131 ? 1.115 -0.665 4.136 1.00 83.69 131 LEU A C 1
ATOM 1040 O O . LEU A 1 131 ? 1.346 -0.074 5.191 1.00 83.69 131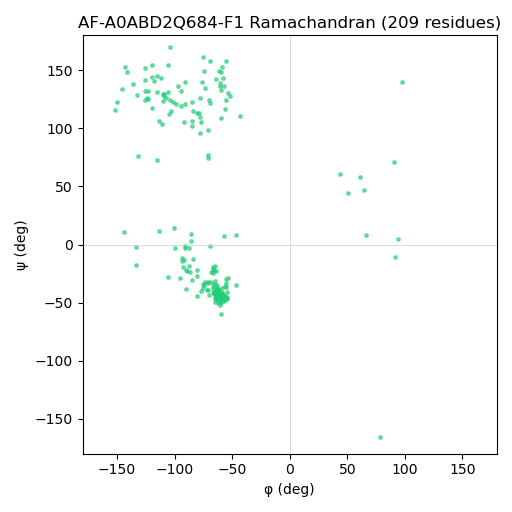 LEU A O 1
ATOM 1044 N N . PRO A 1 132 ? 2.076 -1.364 3.507 1.00 82.00 132 PRO A N 1
ATOM 1045 C CA . PRO A 1 132 ? 3.483 -1.286 3.886 1.00 82.00 132 PRO A CA 1
ATOM 1046 C C . PRO A 1 132 ? 3.953 0.166 3.834 1.00 82.00 132 PRO A C 1
ATOM 1048 O O . PRO A 1 132 ? 3.973 0.761 2.759 1.00 82.00 132 PRO A O 1
ATOM 1051 N N . LEU A 1 133 ? 4.344 0.743 4.975 1.00 84.00 133 LEU A N 1
ATOM 1052 C CA . LEU A 1 133 ? 4.619 2.184 5.088 1.00 84.00 133 LEU A CA 1
ATOM 1053 C C . LEU A 1 133 ? 5.656 2.675 4.067 1.00 84.00 133 LEU A C 1
ATOM 1055 O O . LEU A 1 133 ? 5.579 3.794 3.567 1.00 84.00 133 LEU A O 1
ATOM 1059 N N . PHE A 1 134 ? 6.616 1.815 3.739 1.00 82.06 134 PHE A N 1
ATOM 1060 C CA . PHE A 1 134 ? 7.712 2.129 2.830 1.00 82.06 134 PHE A CA 1
ATOM 1061 C C . PHE A 1 134 ? 7.506 1.601 1.409 1.00 82.06 134 PHE A C 1
ATOM 1063 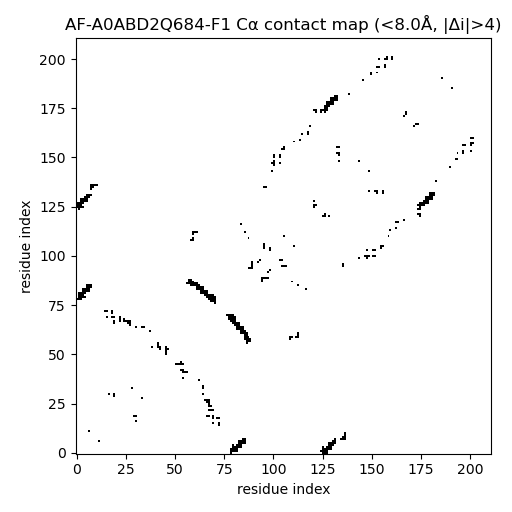O O . PHE A 1 134 ? 8.374 1.841 0.577 1.00 82.06 134 PHE A O 1
ATOM 1070 N N . LEU A 1 135 ? 6.416 0.868 1.136 1.00 79.00 135 LEU A N 1
ATOM 1071 C CA . LEU A 1 135 ? 6.140 0.197 -0.143 1.00 79.00 135 LEU A CA 1
ATOM 1072 C C . LEU A 1 135 ? 7.396 -0.509 -0.696 1.00 79.00 135 LEU A C 1
ATOM 1074 O O . LEU A 1 135 ? 7.910 -0.120 -1.738 1.00 79.00 135 LEU A O 1
ATOM 1078 N N . THR A 1 136 ? 7.947 -1.479 0.042 1.00 71.06 136 THR A N 1
ATOM 1079 C CA . THR A 1 136 ? 9.184 -2.208 -0.317 1.00 71.06 136 THR A CA 1
ATOM 1080 C C . THR A 1 136 ? 9.119 -3.693 0.081 1.00 71.06 136 THR A C 1
ATOM 1082 O O . THR A 1 136 ? 8.413 -4.040 1.025 1.00 71.06 136 THR A O 1
ATOM 1085 N N . SER A 1 137 ? 9.850 -4.567 -0.630 1.00 57.03 137 SER A N 1
ATOM 1086 C CA . SER A 1 137 ? 9.799 -6.052 -0.558 1.00 57.03 137 SER A CA 1
ATOM 1087 C C . SER A 1 137 ? 10.754 -6.633 0.452 1.00 57.03 137 SER A C 1
ATOM 1089 O O . SER A 1 137 ? 10.651 -7.795 0.840 1.00 57.03 137 SER A O 1
ATOM 1091 N N . GLY A 1 138 ? 11.770 -5.852 0.787 1.00 53.56 138 GLY A N 1
ATOM 1092 C CA . GLY A 1 138 ? 12.984 -6.345 1.391 1.00 53.56 138 GLY A CA 1
ATOM 1093 C C . GLY A 1 138 ? 13.338 -5.512 2.597 1.00 53.56 138 GLY A C 1
ATOM 1094 O O . GLY A 1 138 ? 14.284 -4.733 2.546 1.00 53.56 138 GLY A O 1
ATOM 1095 N N . PHE A 1 139 ? 12.632 -5.726 3.703 1.00 48.88 139 PHE A N 1
ATOM 1096 C CA . PHE A 1 139 ? 13.056 -5.194 5.000 1.00 48.88 139 PHE A CA 1
ATOM 1097 C C . PHE A 1 139 ? 14.385 -5.786 5.476 1.00 48.88 139 PHE A C 1
ATOM 1099 O O . PHE A 1 139 ? 15.136 -5.136 6.192 1.00 48.88 139 PHE A O 1
ATOM 1106 N N . HIS A 1 140 ? 14.752 -6.968 4.971 1.00 46.62 140 HIS A N 1
ATOM 1107 C CA . HIS A 1 140 ? 16.046 -7.601 5.235 1.00 46.62 140 HIS A CA 1
ATOM 1108 C C . HIS A 1 140 ? 17.249 -6.902 4.589 1.00 46.62 140 HIS A C 1
ATOM 1110 O O . HIS A 1 140 ? 18.384 -7.352 4.763 1.00 46.62 140 HIS A O 1
ATOM 1116 N N . SER A 1 141 ? 17.054 -5.816 3.839 1.00 44.50 141 SER A N 1
ATOM 1117 C CA . SER A 1 141 ? 18.191 -5.071 3.325 1.00 44.50 141 SER A CA 1
ATOM 1118 C C . SER A 1 141 ? 18.673 -4.070 4.369 1.00 44.50 141 SER A C 1
ATOM 1120 O O . SER A 1 141 ? 18.157 -2.962 4.475 1.00 44.50 141 SER A O 1
ATOM 1122 N N . LYS A 1 142 ? 19.764 -4.428 5.052 1.00 49.06 142 LYS A N 1
ATOM 1123 C CA . LYS A 1 142 ? 20.716 -3.553 5.776 1.00 49.06 142 LYS A CA 1
ATOM 1124 C C . LYS A 1 142 ? 21.189 -2.298 4.990 1.00 49.06 142 LYS A C 1
ATOM 1126 O O . LYS A 1 142 ? 22.134 -1.644 5.409 1.00 49.06 142 LYS A O 1
ATOM 1131 N N . LYS A 1 143 ? 20.601 -1.999 3.826 1.00 55.06 143 LYS A N 1
ATOM 1132 C CA . LYS A 1 143 ? 20.985 -0.952 2.874 1.00 55.06 143 LYS A CA 1
ATOM 1133 C C . LYS A 1 143 ? 20.278 0.383 3.077 1.00 55.06 143 LYS A C 1
ATOM 1135 O O . LYS A 1 143 ? 20.759 1.372 2.540 1.00 55.06 143 LYS A O 1
ATOM 1140 N N . MET A 1 144 ? 19.141 0.424 3.769 1.00 68.12 144 MET A N 1
ATOM 1141 C CA . MET A 1 144 ? 18.370 1.659 3.900 1.00 68.12 144 MET A CA 1
ATOM 1142 C C . MET A 1 144 ? 18.678 2.324 5.238 1.00 68.12 144 MET A C 1
ATOM 1144 O O . MET A 1 144 ? 18.489 1.715 6.288 1.00 68.12 144 MET A O 1
ATOM 1148 N N . ASP A 1 145 ? 19.169 3.556 5.208 1.00 80.31 145 ASP A N 1
ATOM 1149 C CA . ASP A 1 145 ? 19.415 4.360 6.402 1.00 80.31 145 ASP A CA 1
ATOM 1150 C C . ASP A 1 145 ? 18.105 4.919 6.990 1.00 80.31 145 ASP A C 1
ATOM 1152 O O . ASP A 1 145 ? 17.066 4.975 6.320 1.00 80.31 145 ASP A O 1
ATOM 1156 N N . SER A 1 146 ? 18.162 5.322 8.261 1.00 82.81 146 SER A N 1
ATOM 1157 C CA . SER A 1 146 ? 17.014 5.847 9.013 1.00 82.81 146 SER A CA 1
ATOM 1158 C C . SER A 1 146 ? 16.415 7.102 8.365 1.00 82.81 146 SER A C 1
ATOM 1160 O O . SER A 1 146 ? 15.204 7.190 8.161 1.00 82.81 146 SER A O 1
ATOM 1162 N N . THR A 1 147 ? 17.264 8.020 7.892 1.00 86.38 147 THR A N 1
ATOM 1163 C CA . THR A 1 147 ? 16.840 9.256 7.218 1.00 86.38 147 THR A CA 1
ATOM 1164 C C . THR A 1 147 ? 16.064 8.967 5.936 1.00 86.38 147 THR A C 1
ATOM 1166 O O . THR A 1 147 ? 15.016 9.565 5.687 1.00 86.38 147 THR A O 1
ATOM 1169 N N . THR A 1 148 ? 16.531 8.021 5.117 1.00 85.31 148 THR A N 1
ATOM 1170 C CA . THR A 1 148 ? 15.800 7.594 3.921 1.00 85.31 148 THR A CA 1
ATOM 1171 C C . TH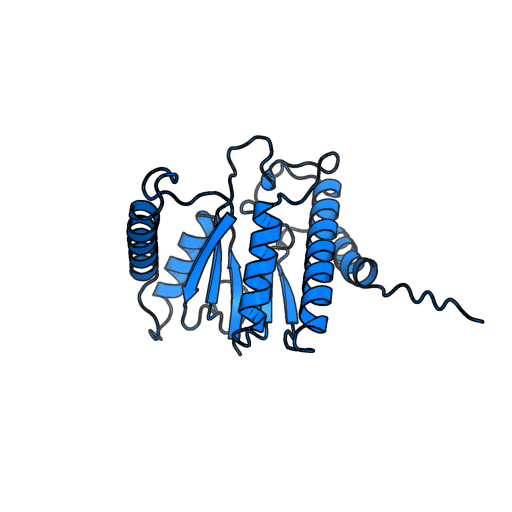R A 1 148 ? 14.468 6.936 4.295 1.00 85.31 148 THR A C 1
ATOM 1173 O O . THR A 1 148 ? 13.469 7.181 3.614 1.00 85.31 148 THR A O 1
ATOM 1176 N N . ARG A 1 149 ? 14.400 6.132 5.371 1.00 85.94 149 ARG A N 1
ATOM 1177 C CA . ARG A 1 149 ? 13.131 5.527 5.832 1.00 85.94 149 ARG A CA 1
ATOM 1178 C C . ARG A 1 149 ? 12.125 6.604 6.209 1.00 85.94 149 ARG A C 1
ATOM 1180 O O . ARG A 1 149 ? 11.018 6.610 5.670 1.00 85.94 149 ARG A O 1
ATOM 1187 N N . LEU A 1 150 ? 12.535 7.534 7.066 1.00 88.94 150 LEU A N 1
ATOM 1188 C CA . LEU A 1 150 ? 11.705 8.647 7.508 1.00 88.94 150 LEU A CA 1
ATOM 1189 C C . LEU A 1 150 ? 11.207 9.467 6.314 1.00 88.94 150 LEU A C 1
ATOM 1191 O O . LEU A 1 150 ? 10.017 9.772 6.224 1.00 88.94 150 LEU A O 1
ATOM 1195 N N . LYS A 1 151 ? 12.092 9.749 5.348 1.00 89.56 151 LYS A N 1
ATOM 1196 C CA . LYS A 1 151 ? 11.721 10.499 4.149 1.00 89.56 151 LYS A CA 1
ATOM 1197 C C . LYS A 1 151 ? 10.696 9.758 3.296 1.00 89.56 151 LYS A C 1
ATOM 1199 O O . LYS A 1 151 ? 9.700 10.358 2.901 1.00 89.56 151 LYS A O 1
ATOM 1204 N N . LYS A 1 152 ? 10.892 8.459 3.042 1.00 88.50 152 LYS A N 1
ATOM 1205 C CA . LYS A 1 152 ? 9.924 7.650 2.284 1.00 88.50 152 LYS A CA 1
ATOM 1206 C C . LYS A 1 152 ? 8.569 7.602 2.986 1.00 88.50 152 LYS A C 1
ATOM 1208 O O . LYS A 1 152 ? 7.561 7.859 2.336 1.00 88.50 152 LYS A O 1
ATOM 1213 N N . ALA A 1 153 ? 8.543 7.354 4.297 1.00 90.38 153 ALA A N 1
ATOM 1214 C CA . ALA A 1 153 ? 7.310 7.351 5.082 1.00 90.38 153 ALA A CA 1
ATOM 1215 C C . ALA A 1 153 ? 6.569 8.694 4.987 1.00 90.38 153 ALA A C 1
ATOM 1217 O O . ALA A 1 153 ? 5.381 8.718 4.675 1.00 90.38 153 ALA A O 1
ATOM 1218 N N . GLU A 1 154 ? 7.276 9.813 5.170 1.00 91.75 154 GLU A N 1
ATOM 1219 C CA . GLU A 1 154 ? 6.708 11.159 5.039 1.00 91.75 154 GLU A CA 1
ATOM 1220 C C . GLU A 1 154 ? 6.066 11.367 3.658 1.00 91.75 154 GLU A C 1
ATOM 1222 O O . GLU A 1 154 ? 4.947 11.873 3.556 1.00 91.75 154 GLU A O 1
ATOM 1227 N N . MET A 1 155 ? 6.748 10.952 2.587 1.00 90.69 155 MET A N 1
ATOM 1228 C CA . MET A 1 155 ? 6.229 11.087 1.228 1.00 90.69 155 MET A CA 1
ATOM 1229 C C . MET A 1 155 ? 4.974 10.249 0.995 1.00 90.69 155 MET A C 1
ATOM 1231 O O . MET A 1 155 ? 4.004 10.773 0.449 1.00 90.69 155 MET A O 1
ATOM 1235 N N . ILE A 1 156 ? 4.967 8.981 1.418 1.00 91.06 156 ILE A N 1
ATOM 1236 C CA . ILE A 1 156 ? 3.801 8.099 1.269 1.00 91.06 156 ILE A CA 1
ATOM 1237 C C . ILE A 1 156 ? 2.607 8.644 2.058 1.00 91.06 156 ILE A C 1
ATOM 1239 O O . ILE A 1 156 ? 1.502 8.725 1.523 1.00 91.06 156 ILE A O 1
ATOM 1243 N N . ILE A 1 157 ? 2.826 9.096 3.295 1.00 92.12 157 ILE A N 1
ATOM 1244 C CA . ILE A 1 157 ? 1.778 9.694 4.131 1.00 92.12 157 ILE A CA 1
ATOM 1245 C C . ILE A 1 157 ? 1.209 10.957 3.462 1.00 92.12 157 ILE A C 1
ATOM 1247 O O . ILE A 1 157 ? -0.011 11.117 3.386 1.00 92.12 157 ILE A O 1
ATOM 1251 N N . LYS A 1 158 ? 2.065 11.836 2.921 1.00 91.88 158 LYS A N 1
ATOM 1252 C CA . LYS A 1 158 ? 1.636 13.039 2.183 1.00 91.88 158 LYS A CA 1
ATOM 1253 C C . LYS A 1 158 ? 0.858 12.705 0.912 1.00 91.88 158 LYS A C 1
ATOM 1255 O O . LYS A 1 158 ? -0.162 13.339 0.648 1.00 91.88 158 LYS A O 1
ATOM 1260 N N . ALA A 1 159 ? 1.310 11.712 0.149 1.00 91.50 159 ALA A N 1
ATOM 1261 C CA . ALA A 1 159 ? 0.616 11.232 -1.040 1.00 91.50 159 ALA A CA 1
ATOM 1262 C C . ALA A 1 159 ? -0.789 10.726 -0.695 1.00 91.50 159 ALA A C 1
ATOM 1264 O O . ALA A 1 159 ? -1.766 11.169 -1.295 1.00 91.50 159 ALA A O 1
ATOM 1265 N N . ILE A 1 160 ? -0.902 9.872 0.325 1.00 90.88 160 ILE A N 1
ATOM 1266 C CA . ILE A 1 160 ? -2.186 9.348 0.804 1.00 90.88 160 ILE A CA 1
ATOM 1267 C C . ILE A 1 160 ? -3.091 10.482 1.279 1.00 90.88 160 ILE A C 1
ATOM 1269 O O . ILE A 1 160 ? -4.251 10.515 0.884 1.00 90.88 160 ILE A O 1
ATOM 1273 N N . LYS A 1 161 ? -2.581 11.448 2.057 1.00 89.62 161 LYS A N 1
ATOM 1274 C CA . LYS A 1 161 ? -3.358 12.636 2.449 1.00 89.62 161 LYS A CA 1
ATOM 1275 C C . LYS A 1 161 ? -3.922 13.366 1.229 1.00 89.62 161 LYS A C 1
ATOM 1277 O O . LYS A 1 161 ? -5.100 13.717 1.238 1.00 89.62 161 LYS A O 1
ATOM 1282 N N . GLY A 1 162 ? -3.104 13.595 0.200 1.00 90.06 162 GLY A N 1
ATOM 1283 C CA . GLY A 1 162 ? -3.533 14.269 -1.028 1.00 90.06 162 GLY A CA 1
ATOM 1284 C C . GLY A 1 162 ? -4.666 13.520 -1.728 1.00 90.06 162 GLY A C 1
ATOM 1285 O O . GLY A 1 162 ? -5.697 14.115 -2.028 1.00 90.06 162 GLY A O 1
ATOM 1286 N N . ILE A 1 163 ? -4.516 12.202 -1.885 1.00 88.88 163 ILE A N 1
ATOM 1287 C CA . ILE A 1 163 ? -5.533 11.336 -2.497 1.00 88.88 163 ILE A CA 1
ATOM 1288 C C . ILE A 1 163 ? -6.817 11.318 -1.655 1.00 88.88 163 ILE A C 1
ATOM 1290 O O . ILE A 1 163 ? -7.908 11.451 -2.195 1.00 88.88 163 ILE A O 1
ATOM 1294 N N . LEU A 1 164 ? -6.714 11.181 -0.331 1.00 87.69 164 LEU A N 1
ATOM 1295 C CA . LEU A 1 164 ? -7.878 11.194 0.558 1.00 87.69 164 LEU A CA 1
ATOM 1296 C C . LEU A 1 164 ? -8.620 12.528 0.503 1.00 87.69 164 LEU A C 1
ATOM 1298 O O . LEU A 1 164 ? -9.843 12.528 0.445 1.00 87.69 164 LEU A O 1
ATOM 1302 N N . THR A 1 165 ? -7.890 13.645 0.477 1.00 87.06 165 THR A N 1
ATOM 1303 C CA . THR A 1 165 ? -8.478 14.987 0.337 1.00 87.06 165 THR A CA 1
ATOM 1304 C C . THR A 1 165 ? -9.215 15.130 -0.997 1.00 87.06 165 THR A C 1
ATOM 1306 O O . THR A 1 165 ? -10.287 15.720 -1.046 1.00 87.06 165 THR A O 1
ATOM 1309 N N . GLU A 1 166 ? -8.682 14.561 -2.081 1.00 87.50 166 GLU A N 1
ATOM 1310 C CA . GLU A 1 166 ? -9.389 14.502 -3.363 1.00 87.50 166 GLU A CA 1
ATOM 1311 C C . GLU A 1 166 ? -10.659 13.638 -3.254 1.00 87.50 166 GLU A C 1
ATOM 1313 O O . GLU A 1 166 ? -11.746 14.082 -3.615 1.00 87.50 166 GLU A O 1
ATOM 1318 N N . LEU A 1 167 ? -10.565 12.428 -2.696 1.00 82.75 167 LEU A N 1
ATOM 1319 C CA . LEU A 1 167 ? -11.688 11.486 -2.617 1.00 82.75 167 LEU A CA 1
ATOM 1320 C C . LEU A 1 167 ? -12.828 11.959 -1.700 1.00 82.75 167 LEU A C 1
ATOM 1322 O O . LEU A 1 167 ? -13.997 11.726 -2.023 1.00 82.75 167 LEU A O 1
ATOM 1326 N N . THR A 1 168 ? -12.528 12.649 -0.594 1.00 79.56 168 THR A N 1
ATOM 1327 C CA . THR A 1 168 ? -13.563 13.210 0.291 1.00 79.56 168 THR A CA 1
ATOM 1328 C C . THR A 1 168 ? -14.402 14.266 -0.418 1.00 79.56 168 THR A C 1
ATOM 1330 O O . THR A 1 168 ? -15.615 14.307 -0.210 1.00 79.56 168 THR A O 1
ATOM 1333 N N . THR A 1 169 ? -13.808 15.054 -1.326 1.00 79.19 169 THR A N 1
ATOM 1334 C CA . THR A 1 169 ? -14.573 16.012 -2.145 1.00 79.19 169 THR A CA 1
ATOM 1335 C C . THR A 1 169 ? -15.530 15.334 -3.133 1.00 79.19 169 THR A C 1
ATOM 1337 O O . THR A 1 169 ? -16.500 15.958 -3.552 1.00 79.19 169 THR A O 1
ATOM 1340 N N . TRP A 1 170 ? -15.309 14.060 -3.484 1.00 68.69 170 TRP A N 1
ATOM 1341 C CA . TRP A 1 170 ? -16.096 13.358 -4.507 1.00 68.69 170 TRP A CA 1
ATOM 1342 C C . TRP A 1 170 ? -17.338 12.626 -3.975 1.00 68.69 170 TRP A C 1
ATOM 1344 O O . TRP A 1 170 ? -18.353 12.598 -4.666 1.00 68.69 170 TRP A O 1
ATOM 1354 N N . LYS A 1 171 ? -17.291 11.985 -2.797 1.00 66.31 171 LYS A N 1
ATOM 1355 C CA . LYS A 1 171 ? -18.410 11.134 -2.304 1.00 66.31 171 LYS A CA 1
ATOM 1356 C C . LYS A 1 171 ? -18.615 11.201 -0.780 1.00 66.31 171 LYS A C 1
ATOM 1358 O O . LYS A 1 171 ? -19.365 10.387 -0.249 1.00 66.31 171 LYS A O 1
ATOM 1363 N N . GLY A 1 172 ? -17.965 12.132 -0.075 1.00 64.31 172 GLY A N 1
ATOM 1364 C CA . GLY A 1 172 ? -18.011 12.215 1.392 1.00 64.31 172 GLY A CA 1
ATOM 1365 C C . GLY A 1 172 ? -17.101 11.198 2.098 1.00 64.31 172 GLY A C 1
ATOM 1366 O O . GLY A 1 172 ? -16.203 10.619 1.486 1.00 64.31 172 GLY A O 1
ATOM 1367 N N . GLU A 1 173 ? -17.291 10.995 3.403 1.00 60.31 173 GLU A N 1
ATOM 1368 C CA . GLU A 1 173 ? -16.476 10.077 4.214 1.00 60.31 173 GLU A CA 1
ATOM 1369 C C . GLU A 1 173 ? -16.903 8.618 3.997 1.00 60.31 173 GLU A C 1
ATOM 1371 O O . GLU A 1 173 ? -18.013 8.229 4.351 1.00 60.31 173 GLU A O 1
ATOM 1376 N N . VAL A 1 174 ? -16.035 7.795 3.399 1.00 57.47 174 VAL A N 1
ATOM 1377 C CA . VAL A 1 174 ? -16.335 6.364 3.162 1.00 57.47 174 VAL A CA 1
ATOM 1378 C C . VAL A 1 174 ? -15.181 5.434 3.561 1.00 57.47 174 VAL A C 1
ATOM 1380 O O . VAL A 1 174 ? -15.393 4.234 3.724 1.00 57.47 174 VAL A O 1
ATOM 1383 N N . LEU A 1 175 ? -13.957 5.953 3.726 1.00 61.22 175 LEU A N 1
ATOM 1384 C CA . LEU A 1 175 ? -12.798 5.153 4.130 1.00 61.22 175 LEU A CA 1
ATOM 1385 C C . LEU A 1 175 ? -12.500 5.397 5.608 1.00 61.22 175 LEU A C 1
ATOM 1387 O O . LEU A 1 175 ? -12.138 6.505 5.995 1.00 61.22 175 LEU A O 1
ATOM 1391 N N . ASN A 1 176 ? -12.662 4.354 6.420 1.00 66.88 176 ASN A N 1
ATOM 1392 C CA . ASN A 1 176 ? -12.696 4.510 7.873 1.00 66.88 176 ASN A CA 1
ATOM 1393 C C . ASN A 1 176 ? -11.331 4.264 8.514 1.00 66.88 176 ASN A C 1
ATOM 1395 O O . ASN A 1 176 ? -11.049 4.799 9.585 1.00 66.88 176 ASN A O 1
ATOM 1399 N N . THR A 1 177 ? -10.477 3.427 7.911 1.00 83.75 177 THR A N 1
ATOM 1400 C CA . THR A 1 177 ? -9.200 3.063 8.537 1.00 83.75 177 THR A CA 1
ATOM 1401 C C . THR A 1 177 ? -8.109 2.744 7.511 1.00 83.75 177 THR A C 1
ATOM 1403 O O . THR A 1 177 ? -8.234 1.826 6.703 1.00 83.75 177 THR A O 1
ATOM 1406 N N . ILE A 1 178 ? -6.994 3.477 7.585 1.00 85.62 178 ILE A N 1
ATOM 1407 C CA . ILE A 1 178 ? -5.734 3.117 6.924 1.00 85.62 178 ILE A CA 1
ATOM 1408 C C . ILE A 1 178 ? -4.756 2.649 7.994 1.00 85.62 178 ILE A C 1
ATOM 1410 O O . ILE A 1 178 ? -4.500 3.366 8.960 1.00 85.62 178 ILE A O 1
ATOM 1414 N N . GLN A 1 179 ? -4.196 1.459 7.811 1.00 85.81 179 GLN A N 1
ATOM 1415 C CA . GLN A 1 179 ? -3.206 0.877 8.709 1.00 85.81 179 GLN A CA 1
ATOM 1416 C C . GLN A 1 179 ? -1.848 0.854 8.018 1.00 85.81 179 GLN A C 1
ATOM 1418 O O . GLN A 1 179 ? -1.701 0.280 6.941 1.00 85.81 179 GLN A O 1
ATOM 1423 N N . PHE A 1 180 ? -0.842 1.461 8.640 1.00 86.69 180 PHE A N 1
ATOM 1424 C CA . PHE A 1 180 ? 0.528 1.407 8.143 1.00 86.69 180 PHE A CA 1
ATOM 1425 C C . PHE A 1 180 ? 1.262 0.215 8.753 1.00 86.69 180 PHE A C 1
ATOM 1427 O O . PHE A 1 180 ? 1.392 0.118 9.971 1.00 86.69 180 PHE A O 1
ATOM 1434 N N . LEU A 1 181 ? 1.743 -0.686 7.900 1.00 82.56 181 LEU A N 1
ATOM 1435 C CA . LEU A 1 181 ? 2.551 -1.831 8.300 1.00 82.56 181 LEU A CA 1
ATOM 1436 C C . LEU A 1 181 ? 4.013 -1.399 8.390 1.00 82.56 181 LEU A C 1
ATOM 1438 O O . LEU A 1 181 ? 4.591 -0.909 7.413 1.00 82.56 181 LEU A O 1
ATOM 1442 N N . VAL A 1 182 ? 4.593 -1.595 9.569 1.00 80.56 182 VAL A N 1
ATOM 1443 C CA . VAL A 1 182 ? 5.991 -1.298 9.889 1.00 80.56 182 VAL A CA 1
ATOM 1444 C C . VAL A 1 182 ? 6.676 -2.607 10.313 1.00 80.56 182 VAL A C 1
ATOM 1446 O O . VAL A 1 182 ? 6.016 -3.447 10.924 1.00 80.56 182 VAL A O 1
ATOM 1449 N N . PRO A 1 183 ? 7.960 -2.825 9.977 1.00 76.88 183 PRO A N 1
ATOM 1450 C CA . PRO A 1 183 ? 8.684 -4.042 10.354 1.00 76.88 183 PRO A CA 1
ATOM 1451 C C . PRO A 1 183 ? 8.810 -4.229 11.861 1.00 76.88 183 PRO A C 1
ATOM 1453 O O . PRO A 1 183 ? 8.962 -3.256 12.600 1.00 76.88 183 PRO A O 1
ATOM 1456 N N . SER A 1 184 ? 8.844 -5.488 12.293 1.00 71.88 184 SER A N 1
ATOM 1457 C CA . SER A 1 184 ? 9.048 -5.882 13.691 1.00 71.88 184 SER A CA 1
ATOM 1458 C C . SER A 1 184 ? 10.440 -5.556 14.228 1.00 71.88 184 SER A C 1
ATOM 1460 O O . SER A 1 184 ? 10.609 -5.424 15.435 1.00 71.88 184 SER A O 1
ATOM 1462 N N . GLU A 1 185 ? 11.443 -5.434 13.357 1.00 72.25 185 GLU A N 1
ATOM 1463 C CA . GLU A 1 185 ? 12.846 -5.232 13.741 1.00 72.25 185 GLU A CA 1
ATOM 1464 C C . GLU A 1 185 ? 13.207 -3.757 13.979 1.00 72.25 185 GLU A C 1
ATOM 1466 O O . GLU A 1 185 ? 14.375 -3.437 14.200 1.00 72.25 185 GLU A O 1
ATOM 1471 N N . MET A 1 186 ? 12.233 -2.850 13.887 1.00 75.06 186 MET A N 1
ATOM 1472 C CA . MET A 1 186 ? 12.452 -1.423 14.082 1.00 75.06 186 MET A CA 1
ATOM 1473 C C . MET A 1 186 ? 12.602 -1.085 15.563 1.00 75.06 186 MET A C 1
ATOM 1475 O O . MET A 1 186 ? 11.866 -1.600 16.407 1.00 75.06 186 MET A O 1
ATOM 1479 N N . ASP A 1 187 ? 13.535 -0.191 15.881 1.00 82.44 187 ASP A N 1
ATOM 1480 C CA . ASP A 1 187 ? 13.668 0.290 17.247 1.00 82.44 187 ASP A CA 1
ATOM 1481 C C . ASP A 1 187 ? 12.473 1.175 17.659 1.00 82.44 187 ASP A C 1
ATOM 1483 O O . ASP A 1 187 ? 11.725 1.725 16.842 1.00 82.44 187 ASP A O 1
ATOM 1487 N N . THR A 1 188 ? 12.254 1.286 18.968 1.00 84.62 188 THR A N 1
ATOM 1488 C CA . THR A 1 188 ? 11.104 2.016 19.510 1.00 84.62 188 THR A CA 1
ATOM 1489 C C . THR A 1 188 ? 11.182 3.522 19.280 1.00 84.62 188 THR A C 1
ATOM 1491 O O . THR A 1 188 ? 10.146 4.184 19.308 1.00 84.62 188 THR A O 1
ATOM 1494 N N . GLU A 1 189 ? 12.377 4.081 19.085 1.00 86.19 189 GLU A N 1
ATOM 1495 C CA . GLU A 1 189 ? 12.567 5.523 18.900 1.00 86.19 189 GLU A CA 1
ATOM 1496 C C . GLU A 1 189 ? 12.258 5.938 17.456 1.00 86.19 189 GLU A C 1
ATOM 1498 O O . GLU A 1 189 ? 11.488 6.873 17.243 1.00 86.19 189 GLU A O 1
ATOM 1503 N N . GLU A 1 190 ? 12.728 5.181 16.466 1.00 84.31 190 GLU A N 1
ATOM 1504 C CA . GLU A 1 190 ? 12.351 5.307 15.058 1.00 84.31 190 GLU A CA 1
ATOM 1505 C C . GLU A 1 190 ? 10.844 5.114 14.874 1.00 84.31 190 GLU A C 1
ATOM 1507 O O . GLU A 1 190 ? 10.200 5.881 14.157 1.00 84.31 190 GLU A O 1
ATOM 1512 N N . LEU A 1 191 ? 10.242 4.139 15.566 1.00 86.75 191 LEU A N 1
ATOM 1513 C CA . LEU A 1 191 ? 8.794 3.937 15.512 1.00 86.75 191 LEU A CA 1
ATOM 1514 C C . LEU A 1 191 ? 8.024 5.152 16.056 1.00 86.75 191 LEU A C 1
ATOM 1516 O O . LEU A 1 191 ? 7.018 5.558 15.468 1.00 86.75 191 LEU A O 1
ATOM 1520 N N . LYS A 1 192 ? 8.493 5.765 17.154 1.00 89.19 192 LYS A N 1
ATOM 1521 C CA . LYS A 1 192 ? 7.918 7.020 17.674 1.00 89.19 192 LYS A CA 1
ATOM 1522 C C . LYS A 1 192 ? 8.085 8.159 16.674 1.00 89.19 192 LYS A C 1
ATOM 1524 O O . LYS A 1 192 ? 7.145 8.931 16.473 1.00 89.19 192 LYS A O 1
ATOM 1529 N N . GLU A 1 193 ? 9.244 8.262 16.030 1.00 90.25 193 GLU A N 1
ATOM 1530 C CA . GLU A 1 193 ? 9.507 9.296 15.033 1.00 90.25 193 GLU A CA 1
ATOM 1531 C C . GLU A 1 193 ? 8.569 9.160 13.825 1.00 90.25 193 GLU A C 1
ATOM 1533 O O . GLU A 1 193 ? 7.919 10.138 13.442 1.00 90.25 193 GLU A O 1
ATOM 1538 N N . LEU A 1 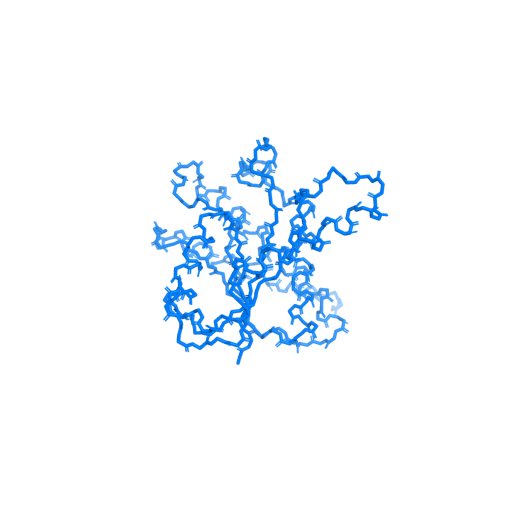194 ? 8.399 7.946 13.297 1.00 90.00 194 LEU A N 1
ATOM 1539 C CA . LEU A 1 194 ? 7.451 7.649 12.220 1.00 90.00 194 LEU A CA 1
ATOM 1540 C C . LEU A 1 194 ? 6.005 7.907 12.641 1.00 90.00 194 LEU A C 1
ATOM 1542 O O . LEU A 1 194 ? 5.250 8.520 11.889 1.00 90.00 194 LEU A O 1
ATOM 1546 N N . SER A 1 195 ? 5.624 7.503 13.855 1.00 89.81 195 SER A N 1
ATOM 1547 C CA . SER A 1 195 ? 4.293 7.780 14.406 1.00 89.81 195 SER A CA 1
ATOM 1548 C C . SER A 1 195 ? 4.025 9.286 14.476 1.00 89.81 195 SER A C 1
ATOM 1550 O O . SER A 1 195 ? 2.940 9.744 14.119 1.00 89.81 195 SER A O 1
ATOM 1552 N N . SER A 1 196 ? 5.045 10.086 14.811 1.00 91.62 196 SER A N 1
ATOM 1553 C CA . SER A 1 196 ? 4.945 11.549 14.829 1.00 91.62 196 SER A CA 1
ATOM 1554 C C . SER A 1 196 ? 4.717 12.172 13.444 1.00 91.62 196 SER A C 1
ATOM 1556 O O . SER A 1 196 ? 4.209 13.292 13.364 1.00 91.62 196 SER A O 1
ATOM 1558 N N . LEU A 1 197 ? 5.056 11.480 12.345 1.00 91.19 197 LEU A N 1
ATOM 1559 C CA . LEU A 1 197 ? 4.834 11.986 10.985 1.00 91.19 197 LEU A CA 1
ATOM 1560 C C . LEU A 1 197 ? 3.354 12.063 10.626 1.00 91.19 197 LEU A C 1
ATOM 1562 O O . LEU A 1 197 ? 2.972 12.960 9.876 1.00 91.19 197 LEU A O 1
ATOM 1566 N N . VAL A 1 198 ? 2.525 11.156 11.146 1.00 88.50 198 VAL A N 1
ATOM 1567 C CA . VAL A 1 198 ? 1.087 11.125 10.849 1.00 88.50 198 VAL A CA 1
ATOM 1568 C C . VAL A 1 198 ? 0.413 12.439 11.265 1.00 88.50 198 VAL A C 1
ATOM 1570 O O . VAL A 1 198 ? -0.078 13.142 10.379 1.00 88.50 198 VAL A O 1
ATOM 1573 N N . PRO A 1 199 ? 0.439 12.868 12.544 1.00 89.44 199 PRO A N 1
ATOM 1574 C CA . PRO A 1 199 ? -0.164 14.139 12.925 1.00 89.44 199 PRO A CA 1
ATOM 1575 C C . PRO A 1 199 ? 0.506 15.320 12.214 1.00 89.44 199 PRO A C 1
ATOM 1577 O O . PRO A 1 199 ? -0.200 16.209 11.749 1.00 89.44 199 PRO A O 1
ATOM 1580 N N . LYS A 1 200 ? 1.836 15.315 12.034 1.00 89.56 200 LYS A N 1
ATOM 1581 C CA . LYS A 1 200 ? 2.551 16.380 11.301 1.00 89.56 200 LYS A CA 1
ATOM 1582 C C . LYS A 1 200 ? 2.047 16.543 9.865 1.00 89.56 200 LYS A C 1
ATOM 1584 O O . LYS A 1 200 ? 1.844 17.661 9.405 1.00 89.56 200 LYS A O 1
ATOM 1589 N N . CYS A 1 201 ? 1.834 15.443 9.146 1.00 87.62 201 CYS A N 1
ATOM 1590 C CA . CYS A 1 201 ? 1.379 15.492 7.760 1.00 87.62 201 CYS A CA 1
ATOM 1591 C C . CYS A 1 201 ? -0.104 15.852 7.661 1.00 87.62 201 CYS A C 1
ATOM 1593 O O . CYS A 1 201 ? -0.477 16.580 6.745 1.00 87.62 201 CYS A O 1
ATOM 1595 N N . PHE A 1 202 ? -0.945 15.372 8.581 1.00 82.56 202 PHE A N 1
ATOM 1596 C CA . PHE A 1 202 ? -2.399 15.567 8.550 1.00 82.56 202 PHE A CA 1
ATOM 1597 C C . PHE A 1 202 ? -2.896 16.849 9.229 1.00 82.56 202 PHE A C 1
ATOM 1599 O O . PHE A 1 202 ? -4.082 17.147 9.122 1.00 82.56 202 PHE A O 1
ATOM 1606 N N . GLN A 1 203 ? -2.016 17.652 9.835 1.00 78.62 203 GLN A N 1
ATOM 1607 C CA . GLN A 1 203 ? -2.377 18.989 10.310 1.00 78.62 203 GLN A CA 1
ATOM 1608 C C . GLN A 1 203 ? -3.053 19.802 9.192 1.00 78.62 203 GLN A C 1
ATOM 1610 O O . GLN A 1 203 ? -2.560 19.905 8.059 1.00 78.62 203 GLN A O 1
ATOM 1615 N N . ILE A 1 204 ? -4.225 20.341 9.521 1.00 61.47 204 ILE A N 1
ATOM 1616 C CA . ILE A 1 204 ? -4.932 21.330 8.716 1.00 61.47 204 ILE A CA 1
ATOM 1617 C C . ILE A 1 204 ? -4.311 22.667 9.101 1.00 61.47 204 ILE A C 1
ATOM 1619 O O . ILE A 1 204 ? -4.408 23.082 10.254 1.00 61.47 204 ILE A O 1
ATOM 1623 N N . ILE A 1 205 ? -3.641 23.331 8.161 1.00 55.03 205 ILE A N 1
ATOM 1624 C CA . ILE A 1 205 ? -3.247 24.723 8.368 1.00 55.03 205 ILE A CA 1
ATOM 1625 C C . ILE A 1 205 ? -4.547 25.520 8.300 1.00 55.03 205 ILE A C 1
ATOM 1627 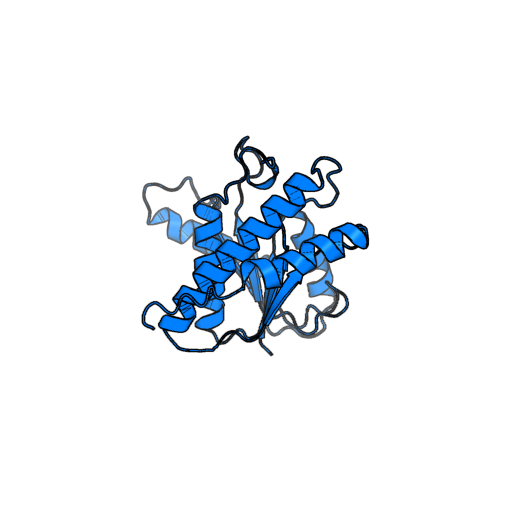O O . ILE A 1 205 ? -5.062 25.785 7.216 1.00 55.03 205 ILE A O 1
ATOM 1631 N N . SER A 1 206 ? -5.108 25.856 9.458 1.00 46.78 206 SER A N 1
ATOM 1632 C CA . SER A 1 206 ? -6.192 26.823 9.572 1.00 46.78 206 SER A CA 1
ATOM 1633 C C . SER A 1 206 ? -5.626 28.215 9.293 1.00 46.78 206 SER A C 1
ATOM 1635 O O . SER A 1 206 ? -5.399 29.004 10.207 1.00 46.78 206 SER A O 1
ATOM 1637 N N . HIS A 1 207 ? -5.344 28.521 8.028 1.00 44.34 207 HIS A N 1
ATOM 1638 C CA . HIS A 1 207 ? -5.320 29.913 7.613 1.00 44.34 207 HIS A CA 1
ATOM 1639 C C . HIS A 1 207 ? -6.778 30.333 7.440 1.00 44.34 207 HIS A C 1
ATOM 1641 O O . HIS A 1 207 ? -7.379 30.073 6.403 1.00 44.34 207 HIS A O 1
ATOM 1647 N N . CYS A 1 208 ? -7.347 30.954 8.473 1.00 42.00 208 CYS A N 1
ATOM 1648 C CA . CYS A 1 208 ? -8.393 31.945 8.262 1.00 42.00 208 CYS A CA 1
ATOM 1649 C C . CYS A 1 208 ? -7.687 33.229 7.804 1.00 42.00 208 CYS A C 1
ATOM 1651 O O . CYS A 1 208 ? -7.023 33.862 8.625 1.00 42.00 208 CYS A O 1
ATOM 1653 N N . PRO A 1 209 ? -7.733 33.618 6.519 1.00 49.91 209 PRO A N 1
ATOM 1654 C CA . PRO A 1 209 ? -7.689 35.033 6.197 1.00 49.91 209 PRO A CA 1
ATOM 1655 C C . PRO A 1 209 ? -9.064 35.619 6.555 1.00 49.91 209 PRO A C 1
ATOM 1657 O O . PRO A 1 209 ? -10.060 34.915 6.422 1.00 49.91 209 PRO A O 1
ATOM 1660 N N . PHE A 1 210 ? -9.109 36.888 6.955 1.00 46.41 210 PHE A N 1
ATOM 1661 C CA . PHE A 1 210 ? -10.288 37.653 7.401 1.00 46.41 210 PHE A CA 1
ATOM 1662 C C . PHE A 1 210 ? -10.567 37.593 8.913 1.00 46.41 210 PHE A C 1
ATOM 1664 O O . PHE A 1 210 ? -11.555 37.007 9.349 1.00 46.41 210 PHE A O 1
ATOM 1671 N N . ASP A 1 211 ? -9.698 38.268 9.670 1.00 41.38 211 ASP A N 1
ATOM 1672 C CA . ASP A 1 211 ? -10.136 39.217 10.706 1.00 41.38 211 ASP A CA 1
ATOM 1673 C C . ASP A 1 211 ? -9.969 40.640 10.144 1.00 41.38 211 ASP A C 1
ATOM 1675 O O . ASP A 1 211 ? -8.980 40.852 9.394 1.00 41.38 211 ASP A O 1
#

Secondary structure (DSSP, 8-state):
--EEEEE--HHHHHHHHHHHHH-S--SS--HHHHHHHHHHHHHHHHHTSTTS-TT---TT-EEEEEEEEE-SSSTT---EEEEEEE----SSTT-TTT--TTT----HHHHHHHHHHHHHHHHTT--EEEEETT--S-TT-TT--HHHHHHHHHHHHHHHHHHHHHHHHHH-S---EEEEE--TT--HHHHHHHHHHHHHHH---------

pLDDT: mean 73.07, std 14.47, range [40.0, 92.12]

Solvent-accessible surface area (backbone atoms only — not comparable to full-atom values): 12480 Å² total; per-residue (Å²): 127,46,26,32,37,53,45,52,51,78,72,49,54,58,52,50,54,54,43,58,72,70,37,93,54,79,86,48,72,55,71,67,57,51,50,51,53,49,47,54,50,43,36,59,56,32,78,74,37,98,80,57,71,84,61,59,90,49,66,38,44,74,48,79,51,60,45,47,57,48,43,84,83,44,95,92,43,78,41,34,37,35,35,42,39,57,41,71,56,76,82,52,80,86,12,75,83,68,52,44,60,90,70,63,66,85,51,69,45,56,53,50,40,53,47,51,50,54,50,47,29,55,73,69,61,29,36,32,41,38,36,48,45,70,71,64,68,58,84,86,50,93,79,71,53,69,66,31,49,54,47,44,34,49,51,47,53,45,50,50,51,53,48,50,57,55,48,40,75,73,76,46,95,60,70,76,42,79,43,72,47,72,72,88,87,60,55,74,64,60,51,50,53,56,57,52,43,55,61,67,64,67,58,76,83,82,75,75,82,86,131